Protein AF-A0A433AUB1-F1 (afdb_monomer_lite)

pLDDT: mean 71.77, std 22.58, range [28.75, 96.06]

Secondary structure (DSSP, 8-state):
---------EEEE-----TT-TTS-PPPPEEEEEETTEEEEEE---TT-TT-EEEEEE-SSSTTBEEEEEE-SSS-----TTTS-EEEEEEPPPP--TTS--EEEEEEE--STTSTT-EEEEEEEEE-HHHHHHHTS--EEEEEEHHHHHT-S-SSHHHHHHHHHHHTSTT-HHHHHHHHHTTTTS----TT--------B---

Structure (mmCIF, N/CA/C/O backbone):
data_AF-A0A433AUB1-F1
#
_entry.id   AF-A0A433AUB1-F1
#
loop_
_atom_site.group_PDB
_atom_site.id
_atom_site.type_symbol
_atom_site.label_atom_id
_atom_site.label_alt_id
_atom_site.label_comp_id
_atom_site.label_asym_id
_atom_site.label_entity_id
_atom_site.label_seq_id
_atom_site.pdbx_PDB_ins_code
_atom_site.Cartn_x
_atom_site.Cartn_y
_atom_site.Cartn_z
_atom_site.occupancy
_atom_site.B_iso_or_equiv
_atom_site.auth_seq_id
_atom_site.auth_comp_id
_atom_site.auth_asym_id
_atom_site.auth_atom_id
_atom_site.pdbx_PDB_model_num
ATOM 1 N N . MET A 1 1 ? 9.860 -32.456 -21.101 1.00 31.94 1 MET A N 1
ATOM 2 C CA . MET A 1 1 ? 9.287 -31.096 -21.195 1.00 31.94 1 MET A CA 1
ATOM 3 C C . MET A 1 1 ? 8.695 -30.720 -19.838 1.00 31.94 1 MET A C 1
ATOM 5 O O . MET A 1 1 ? 7.497 -30.838 -19.658 1.00 31.94 1 MET A O 1
ATOM 9 N N . LEU A 1 2 ? 9.537 -30.373 -18.859 1.00 30.64 2 LEU A N 1
ATOM 10 C CA . LEU A 1 2 ? 9.142 -30.051 -17.470 1.00 30.64 2 LEU A CA 1
ATOM 11 C C . LEU A 1 2 ? 9.917 -28.810 -16.969 1.00 30.64 2 LEU A C 1
ATOM 13 O O . LEU A 1 2 ? 10.395 -28.779 -15.845 1.00 30.64 2 LEU A O 1
ATOM 17 N N . GLY A 1 3 ? 10.135 -27.824 -17.846 1.00 30.20 3 GLY A N 1
ATOM 18 C CA . GLY A 1 3 ? 11.123 -26.758 -17.632 1.00 30.20 3 GLY A CA 1
ATOM 19 C C . GLY A 1 3 ? 10.598 -25.322 -17.599 1.00 30.20 3 GLY A C 1
ATOM 20 O O . GLY A 1 3 ? 11.413 -24.425 -17.760 1.00 30.20 3 GLY A O 1
ATOM 21 N N . GLU A 1 4 ? 9.294 -25.069 -17.443 1.00 35.06 4 GLU A N 1
ATOM 22 C CA . GLU A 1 4 ? 8.748 -23.706 -17.640 1.00 35.06 4 GLU A CA 1
ATOM 23 C C . GLU A 1 4 ? 7.763 -23.212 -16.568 1.00 35.06 4 GLU A C 1
ATOM 25 O O . GLU A 1 4 ? 6.932 -22.357 -16.845 1.00 35.06 4 GLU A O 1
ATOM 30 N N . PHE A 1 5 ? 7.883 -23.669 -15.321 1.00 39.28 5 PHE A N 1
ATOM 31 C CA . PHE A 1 5 ? 7.165 -23.042 -14.202 1.00 39.28 5 PHE A CA 1
ATOM 32 C C . PHE A 1 5 ? 8.155 -22.696 -13.093 1.00 39.28 5 PHE A C 1
ATOM 34 O O . PHE A 1 5 ? 8.356 -23.443 -12.140 1.00 39.28 5 PHE A O 1
ATOM 41 N N . ALA A 1 6 ? 8.857 -21.575 -13.268 1.00 36.97 6 ALA A N 1
ATOM 42 C CA . ALA A 1 6 ? 9.553 -20.927 -12.166 1.00 36.97 6 ALA A CA 1
ATOM 43 C C . ALA A 1 6 ? 8.517 -20.107 -11.389 1.00 36.97 6 ALA A C 1
ATOM 45 O O . ALA A 1 6 ? 8.362 -18.909 -11.629 1.00 36.97 6 ALA A O 1
ATOM 46 N N . ASP A 1 7 ? 7.783 -20.764 -10.494 1.00 40.38 7 ASP A N 1
ATOM 47 C CA . ASP A 1 7 ? 6.844 -20.084 -9.608 1.00 40.38 7 ASP A CA 1
ATOM 48 C C . ASP A 1 7 ? 7.633 -19.266 -8.582 1.00 40.38 7 ASP A C 1
ATOM 50 O O . ASP A 1 7 ? 8.359 -19.798 -7.739 1.00 40.38 7 ASP A O 1
ATOM 54 N N . VAL A 1 8 ? 7.512 -17.940 -8.661 1.00 39.12 8 VAL A N 1
ATOM 55 C CA . VAL A 1 8 ? 8.009 -17.048 -7.611 1.00 39.12 8 VAL A CA 1
ATOM 56 C C . VAL A 1 8 ? 6.989 -17.074 -6.480 1.00 39.12 8 VAL A C 1
ATOM 58 O O . VAL A 1 8 ? 5.973 -16.385 -6.530 1.00 39.12 8 VAL A O 1
ATOM 61 N N . ILE A 1 9 ? 7.261 -17.859 -5.440 1.00 39.03 9 ILE A N 1
ATOM 62 C CA . ILE A 1 9 ? 6.491 -17.789 -4.195 1.00 39.03 9 ILE A CA 1
ATOM 63 C C . ILE A 1 9 ? 7.024 -16.598 -3.394 1.00 39.03 9 ILE A C 1
ATOM 65 O O . ILE A 1 9 ? 8.121 -16.659 -2.839 1.00 39.03 9 ILE A O 1
ATOM 69 N N . GLN A 1 10 ? 6.254 -15.509 -3.348 1.00 42.91 10 GLN A N 1
ATOM 70 C CA . GLN A 1 10 ? 6.533 -14.342 -2.510 1.00 42.91 10 GLN A CA 1
ATOM 71 C C . GLN A 1 10 ? 5.640 -14.400 -1.265 1.00 42.91 10 GLN A C 1
ATOM 73 O O . GLN A 1 10 ? 4.447 -14.115 -1.323 1.00 42.91 10 GLN A O 1
ATOM 78 N N . GLY A 1 11 ? 6.220 -14.783 -0.127 1.00 39.69 11 GLY A N 1
ATOM 79 C CA . GLY A 1 11 ? 5.559 -14.726 1.177 1.00 39.69 11 GLY A CA 1
ATOM 80 C C . GLY A 1 11 ? 6.029 -13.506 1.963 1.00 39.69 11 GLY A C 1
ATOM 81 O O . GLY A 1 11 ? 7.235 -13.303 2.102 1.00 39.69 11 GLY A O 1
ATOM 82 N N . HIS A 1 12 ? 5.093 -12.707 2.483 1.00 48.91 12 HIS A N 1
ATOM 83 C CA . HIS A 1 12 ? 5.393 -11.630 3.423 1.00 48.91 12 HIS A CA 1
ATOM 84 C C . HIS A 1 12 ? 4.704 -11.901 4.763 1.00 48.91 12 HIS A C 1
ATOM 86 O O . HIS A 1 12 ? 3.478 -11.899 4.849 1.00 48.91 12 HIS A O 1
ATOM 92 N N . PHE A 1 13 ? 5.503 -12.126 5.804 1.00 43.34 13 PHE A N 1
ATOM 93 C CA . PHE A 1 13 ? 5.034 -12.256 7.179 1.00 43.34 13 PHE A CA 1
ATOM 94 C C . PHE A 1 13 ? 5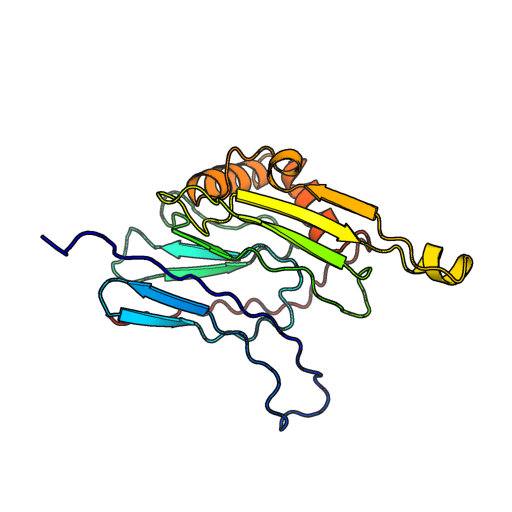.473 -11.023 7.964 1.00 43.34 13 PHE A C 1
ATOM 96 O O . PHE A 1 13 ? 6.676 -10.791 8.080 1.00 43.34 13 PHE A O 1
ATOM 103 N N . THR A 1 14 ? 4.510 -10.251 8.476 1.00 43.78 14 THR A N 1
ATOM 104 C CA . THR A 1 14 ? 4.764 -9.102 9.355 1.00 43.78 14 THR A CA 1
ATOM 105 C C . THR A 1 14 ? 4.384 -9.413 10.803 1.00 43.78 14 THR A C 1
ATOM 107 O O . THR A 1 14 ? 3.397 -10.105 11.067 1.00 43.78 14 THR A O 1
ATOM 110 N N . GLY A 1 15 ? 5.156 -8.899 11.760 1.00 41.53 15 GLY A N 1
ATOM 111 C CA . GLY A 1 15 ? 4.894 -9.028 13.189 1.00 41.53 15 GLY A CA 1
ATOM 112 C C . GLY A 1 15 ? 5.491 -7.890 14.020 1.00 41.53 15 GLY A C 1
ATOM 113 O O . GLY A 1 15 ? 6.508 -7.290 13.684 1.00 41.53 15 GLY A O 1
ATOM 114 N N . HIS A 1 16 ? 4.862 -7.594 15.158 1.00 44.97 16 HIS A N 1
ATOM 115 C CA . HIS A 1 16 ? 5.384 -6.610 16.106 1.00 44.97 16 HIS A CA 1
ATOM 116 C C . HIS A 1 16 ? 6.293 -7.251 17.149 1.00 44.97 16 HIS A C 1
ATOM 118 O O . HIS A 1 16 ? 5.986 -8.306 17.705 1.00 44.97 16 HIS A O 1
ATOM 124 N N . THR A 1 17 ? 7.368 -6.544 17.504 1.00 44.94 17 THR A N 1
ATOM 125 C CA . THR A 1 17 ? 8.148 -6.842 18.708 1.00 44.94 17 THR A CA 1
ATOM 126 C C . THR A 1 17 ? 7.881 -5.770 19.756 1.00 44.94 17 THR A C 1
ATOM 128 O O . THR A 1 17 ? 7.883 -4.573 19.469 1.00 44.94 17 THR A O 1
ATOM 131 N N . ASN A 1 18 ? 7.595 -6.190 20.988 1.00 45.41 18 ASN A N 1
ATOM 132 C CA . ASN A 1 18 ? 7.365 -5.259 22.082 1.00 45.41 18 ASN A CA 1
ATOM 133 C C . ASN A 1 18 ? 8.739 -4.816 22.609 1.00 45.41 18 ASN A C 1
ATOM 135 O O . ASN A 1 18 ? 9.449 -5.607 23.231 1.00 45.41 18 ASN A O 1
ATOM 139 N N . GLY A 1 19 ? 9.133 -3.566 22.349 1.00 43.12 19 GLY A N 1
ATOM 140 C CA . GLY A 1 19 ? 10.488 -3.034 22.583 1.00 43.12 19 GLY A CA 1
ATOM 141 C C . GLY A 1 19 ? 10.971 -2.974 24.040 1.00 43.12 19 GLY A C 1
ATOM 142 O O . GLY A 1 19 ? 11.960 -2.306 24.321 1.00 43.12 19 GLY A O 1
ATOM 143 N N . LYS A 1 20 ? 10.294 -3.639 24.985 1.00 45.31 20 LYS A N 1
ATOM 144 C CA . LYS A 1 20 ? 10.671 -3.651 26.406 1.00 45.31 20 LYS A CA 1
ATOM 145 C C . LYS A 1 20 ? 11.593 -4.803 26.812 1.00 45.31 20 LYS A C 1
ATOM 147 O O . LYS A 1 20 ? 12.154 -4.724 27.894 1.00 45.31 20 LYS A O 1
ATOM 152 N N . ASN A 1 21 ? 11.797 -5.820 25.969 1.00 40.53 21 ASN A N 1
ATOM 153 C CA . ASN A 1 21 ? 12.699 -6.940 26.262 1.00 40.53 21 ASN A CA 1
ATOM 154 C C . ASN A 1 21 ? 13.528 -7.311 25.024 1.00 40.53 21 ASN A C 1
ATOM 156 O O . ASN A 1 21 ? 13.080 -8.079 24.177 1.00 40.53 21 ASN A O 1
ATOM 160 N N . SER A 1 22 ? 14.767 -6.824 24.949 1.00 43.56 22 SER A N 1
ATOM 161 C CA . SER A 1 22 ? 15.721 -7.106 23.861 1.00 43.56 22 SER A CA 1
ATOM 162 C C . SER A 1 22 ? 16.144 -8.579 23.729 1.00 43.56 22 SER A C 1
ATOM 164 O O . SER A 1 22 ? 16.915 -8.903 22.832 1.00 43.56 22 SER A O 1
ATOM 166 N N . ASN A 1 23 ? 15.662 -9.463 24.611 1.00 43.25 23 ASN A N 1
ATOM 167 C CA . ASN A 1 23 ? 16.046 -10.877 24.678 1.00 43.25 23 ASN A CA 1
ATOM 168 C C . ASN A 1 23 ? 14.889 -11.850 24.388 1.00 43.25 23 ASN A C 1
ATOM 170 O O . ASN A 1 23 ? 15.062 -13.056 24.546 1.00 43.25 23 ASN A O 1
ATOM 174 N N . GLN A 1 24 ? 13.711 -11.367 23.979 1.00 40.03 24 GLN A N 1
ATOM 175 C CA . GLN A 1 24 ? 12.660 -12.255 23.477 1.00 40.03 24 GLN A CA 1
ATOM 176 C C . GLN A 1 24 ? 12.804 -12.418 21.957 1.00 40.03 24 GLN A C 1
ATOM 178 O O . GLN A 1 24 ? 12.950 -11.407 21.266 1.00 40.03 24 GLN A O 1
ATOM 183 N N . PRO A 1 25 ? 12.748 -13.649 21.410 1.00 38.34 25 PRO A N 1
ATOM 184 C CA . PRO A 1 25 ? 12.621 -13.854 19.975 1.00 38.34 25 PRO A CA 1
ATOM 185 C C . PRO A 1 25 ? 11.228 -13.374 19.552 1.00 38.34 25 PRO A C 1
ATOM 187 O O . PRO A 1 25 ? 10.268 -14.137 19.514 1.00 38.34 25 PRO A O 1
ATOM 190 N N . GLY A 1 26 ? 11.094 -12.071 19.316 1.00 40.81 26 GLY A N 1
ATOM 191 C CA . GLY A 1 26 ? 9.925 -11.515 18.651 1.00 40.81 26 GLY A CA 1
ATOM 192 C C . GLY A 1 26 ? 9.877 -12.007 17.206 1.00 40.81 26 GLY A C 1
ATOM 193 O O . GLY A 1 26 ? 10.922 -12.320 16.630 1.00 40.81 26 GLY A O 1
ATOM 194 N N . PHE A 1 27 ? 8.678 -12.099 16.626 1.00 40.09 27 PHE A N 1
ATOM 195 C CA . PHE A 1 27 ? 8.534 -12.415 15.205 1.00 40.09 27 PHE A CA 1
ATOM 196 C C . PHE A 1 27 ? 9.349 -11.402 14.389 1.00 40.09 27 PHE A C 1
ATOM 198 O O . PHE A 1 27 ? 9.210 -10.193 14.567 1.00 40.09 27 PHE A O 1
ATOM 205 N N . ARG A 1 28 ? 10.285 -11.921 13.588 1.00 45.28 28 ARG A N 1
ATOM 206 C CA . ARG A 1 28 ? 11.164 -11.146 12.710 1.00 45.28 28 ARG A CA 1
ATOM 207 C C . ARG A 1 28 ? 10.627 -11.313 11.300 1.00 45.28 28 ARG A C 1
ATOM 209 O O . ARG A 1 28 ? 10.438 -12.448 10.864 1.00 45.28 28 ARG A O 1
ATOM 216 N N . ASP A 1 29 ? 10.403 -10.200 10.624 1.00 48.56 29 ASP A N 1
ATOM 217 C CA . ASP A 1 29 ? 9.809 -10.218 9.295 1.00 48.56 29 ASP A CA 1
ATOM 218 C C . ASP A 1 29 ? 10.812 -10.775 8.286 1.00 48.56 29 ASP A C 1
ATOM 220 O O . ASP A 1 29 ? 11.989 -10.397 8.263 1.00 48.56 29 ASP A O 1
ATOM 224 N N . PHE A 1 30 ? 10.342 -11.722 7.484 1.00 41.81 30 PHE A N 1
ATOM 225 C CA . PHE A 1 30 ? 11.157 -12.487 6.555 1.00 41.81 30 PHE A CA 1
ATOM 226 C C . PHE A 1 30 ? 10.519 -12.410 5.179 1.00 41.81 30 PHE A C 1
ATOM 228 O O . PHE A 1 30 ? 9.362 -12.797 5.002 1.00 41.81 30 PHE A O 1
ATOM 235 N N . LEU A 1 31 ? 11.281 -11.913 4.207 1.00 46.31 31 LEU A N 1
ATOM 236 C CA . LEU A 1 31 ? 10.927 -12.044 2.800 1.00 46.31 31 LEU A CA 1
ATOM 237 C C . LEU A 1 31 ? 11.820 -13.127 2.215 1.00 46.31 31 LEU A C 1
ATOM 239 O O . LEU A 1 31 ? 13.048 -13.012 2.246 1.00 46.31 31 LEU A O 1
ATOM 243 N N . ALA A 1 32 ? 11.185 -14.159 1.679 1.00 42.94 32 ALA A N 1
ATOM 244 C CA . ALA A 1 32 ? 11.828 -15.165 0.859 1.00 42.94 32 ALA A CA 1
ATOM 245 C C . ALA A 1 32 ? 11.331 -14.992 -0.572 1.00 42.94 32 ALA A C 1
ATOM 247 O O . ALA A 1 32 ? 10.125 -14.986 -0.815 1.00 42.94 32 ALA A O 1
ATOM 248 N N . SER A 1 33 ? 12.261 -14.848 -1.509 1.00 41.38 33 SER A N 1
ATOM 249 C CA . SER A 1 33 ? 11.979 -14.972 -2.935 1.00 41.38 33 SER A CA 1
ATOM 250 C C . SER A 1 33 ? 12.840 -16.095 -3.480 1.00 41.38 33 SER A C 1
ATOM 252 O O . SER A 1 33 ? 14.064 -16.021 -3.390 1.00 41.38 33 SER A O 1
ATOM 254 N N . ALA A 1 34 ? 12.212 -17.112 -4.061 1.00 35.69 34 ALA A N 1
ATOM 255 C CA . ALA A 1 34 ? 12.908 -18.174 -4.772 1.00 35.69 34 ALA A CA 1
ATOM 256 C C . ALA A 1 34 ? 12.814 -17.932 -6.283 1.00 35.69 34 ALA A C 1
ATOM 258 O O . ALA A 1 34 ? 11.725 -17.705 -6.810 1.00 35.69 34 ALA A O 1
ATOM 259 N N . LYS A 1 35 ? 13.949 -17.958 -6.987 1.00 39.38 35 LYS A N 1
ATOM 260 C CA . LYS A 1 35 ? 13.983 -18.005 -8.455 1.00 39.38 35 LYS A CA 1
ATOM 261 C C . LYS A 1 35 ? 15.154 -18.869 -8.903 1.00 39.38 35 LYS A C 1
ATOM 263 O O . LYS A 1 35 ? 16.279 -18.591 -8.507 1.00 39.38 35 LYS A O 1
ATOM 268 N N . ASN A 1 36 ? 14.898 -19.865 -9.754 1.00 39.69 36 ASN A N 1
ATOM 269 C CA . ASN A 1 36 ? 15.921 -20.765 -10.305 1.00 39.69 36 ASN A CA 1
ATOM 270 C C . ASN A 1 36 ? 16.836 -21.360 -9.214 1.00 39.69 36 ASN A C 1
ATOM 272 O O . ASN A 1 36 ? 18.047 -21.177 -9.265 1.00 39.69 36 ASN A O 1
ATOM 276 N N . ASP A 1 37 ? 16.240 -21.990 -8.198 1.00 34.97 37 ASP A N 1
ATOM 277 C CA . ASP A 1 37 ? 16.917 -22.595 -7.035 1.00 34.97 37 ASP A CA 1
ATOM 278 C C . ASP A 1 37 ? 17.668 -21.630 -6.092 1.00 34.97 37 ASP A C 1
ATOM 280 O O . ASP A 1 37 ? 18.187 -22.058 -5.060 1.00 34.97 37 ASP A O 1
ATOM 284 N N . ASN A 1 38 ? 17.647 -20.319 -6.355 1.00 36.22 38 ASN A N 1
ATOM 285 C CA . ASN A 1 38 ? 18.237 -19.315 -5.472 1.00 36.22 38 ASN A CA 1
ATOM 286 C C . ASN A 1 38 ? 17.198 -18.750 -4.500 1.00 36.22 38 ASN A C 1
ATOM 288 O O . ASN A 1 38 ? 16.222 -18.117 -4.910 1.00 36.22 38 ASN A O 1
ATOM 292 N N . LEU A 1 39 ? 17.428 -18.967 -3.202 1.00 39.47 39 LEU A N 1
ATOM 293 C CA . LEU A 1 39 ? 16.627 -18.431 -2.104 1.00 39.47 39 LEU A CA 1
ATOM 294 C C . LEU A 1 39 ? 17.208 -17.089 -1.642 1.00 39.47 39 LEU A C 1
ATOM 296 O O . LEU A 1 39 ? 18.217 -17.033 -0.939 1.00 39.47 39 LEU A O 1
ATOM 300 N N . HIS A 1 40 ? 16.546 -15.997 -2.005 1.00 50.34 40 HIS A N 1
ATOM 301 C CA . HIS A 1 40 ? 16.898 -14.664 -1.536 1.00 50.34 40 HIS A CA 1
ATOM 302 C C . HIS A 1 40 ? 16.160 -14.363 -0.235 1.00 50.34 40 HIS A C 1
ATOM 304 O O . HIS A 1 40 ? 14.935 -14.236 -0.228 1.00 50.34 40 HIS A O 1
ATOM 310 N N . LEU A 1 41 ? 16.922 -14.263 0.856 1.00 41.97 41 LEU A N 1
ATOM 311 C CA . LEU A 1 41 ? 16.416 -13.942 2.186 1.00 41.97 41 LEU A CA 1
ATOM 312 C C . LEU A 1 41 ? 16.699 -12.485 2.514 1.00 41.97 41 LEU A C 1
ATOM 314 O O . LEU A 1 41 ? 17.857 -12.083 2.643 1.00 41.97 41 LEU A O 1
ATOM 318 N N . PHE A 1 42 ? 15.641 -11.698 2.676 1.00 50.97 42 PHE A N 1
ATOM 319 C CA . PHE A 1 42 ? 15.761 -10.330 3.157 1.00 50.97 42 PHE A CA 1
ATOM 320 C C . PHE A 1 42 ? 15.464 -10.307 4.650 1.00 50.97 42 PHE A C 1
ATOM 322 O O . PHE A 1 42 ? 14.376 -10.677 5.092 1.00 50.97 42 PHE A O 1
ATOM 329 N N . HIS A 1 43 ? 16.455 -9.863 5.419 1.00 40.94 43 HIS A N 1
ATOM 330 C CA . HIS A 1 43 ? 16.342 -9.677 6.858 1.00 40.94 43 HIS A CA 1
ATOM 331 C C . HIS A 1 43 ? 16.163 -8.189 7.153 1.00 40.94 43 HIS A C 1
ATOM 333 O O . HIS A 1 43 ? 17.094 -7.413 6.935 1.00 40.94 43 HIS A O 1
ATOM 339 N N . HIS A 1 44 ? 14.996 -7.772 7.650 1.00 44.44 44 HIS A N 1
ATOM 340 C CA . HIS A 1 44 ? 14.754 -6.364 7.968 1.00 44.44 44 HIS A CA 1
ATOM 341 C C . HIS A 1 44 ? 13.957 -6.195 9.267 1.00 44.44 44 HIS A C 1
ATOM 343 O O . HIS A 1 44 ? 13.045 -6.958 9.569 1.00 44.44 44 HIS A O 1
ATOM 349 N N . SER A 1 45 ? 14.306 -5.177 10.058 1.00 38.91 45 SER A N 1
ATOM 350 C CA . SER A 1 45 ? 13.500 -4.752 11.207 1.00 38.91 45 SER A CA 1
ATOM 351 C C . SER A 1 45 ? 12.385 -3.847 10.689 1.00 38.91 45 SER A C 1
ATOM 353 O O . SER A 1 45 ? 12.571 -2.635 10.610 1.00 38.91 45 SER A O 1
ATOM 355 N N . LEU A 1 46 ? 11.258 -4.423 10.263 1.00 48.31 46 LEU A N 1
ATOM 356 C CA . LEU A 1 46 ? 10.114 -3.672 9.723 1.00 48.31 46 LEU A CA 1
ATOM 357 C C . LEU A 1 46 ? 9.107 -3.256 10.803 1.00 48.31 46 LEU A C 1
ATOM 359 O O . LEU A 1 46 ? 8.028 -2.786 10.469 1.00 48.31 46 LEU A O 1
ATOM 363 N N . SER A 1 47 ? 9.467 -3.334 12.090 1.00 43.75 47 SER A N 1
ATOM 364 C CA . SER A 1 47 ? 8.594 -2.998 13.230 1.00 43.75 47 SER A CA 1
ATOM 365 C C . SER A 1 47 ? 8.090 -1.542 13.272 1.00 43.75 47 SER A C 1
ATOM 367 O O . SER A 1 47 ? 7.493 -1.143 14.267 1.00 43.75 47 SER A O 1
ATOM 369 N N . LEU A 1 48 ? 8.415 -0.737 12.257 1.00 48.09 48 LEU A N 1
ATOM 370 C CA . LEU A 1 48 ? 8.014 0.656 12.068 1.00 48.09 48 LEU A CA 1
ATOM 371 C C . LEU A 1 48 ? 7.367 0.902 10.687 1.00 48.09 48 LEU A C 1
ATOM 373 O O . LEU A 1 48 ? 7.037 2.044 10.387 1.00 48.09 48 LEU A O 1
ATOM 377 N N . LEU A 1 49 ? 7.227 -0.118 9.827 1.00 54.16 4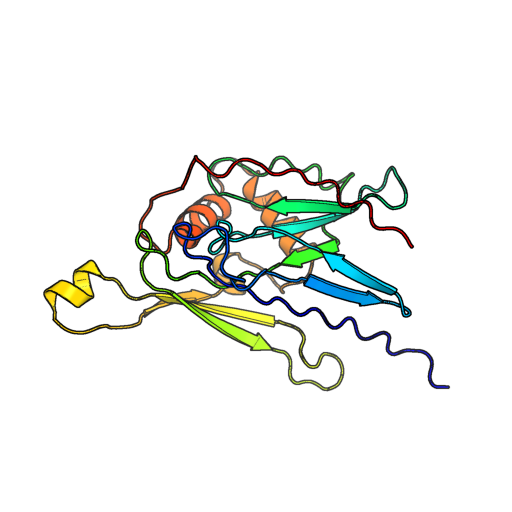9 LEU A N 1
ATOM 378 C CA . LEU A 1 49 ? 6.710 0.010 8.452 1.00 54.16 49 LEU A CA 1
ATOM 379 C C . LEU A 1 49 ? 5.209 -0.256 8.358 1.00 54.16 49 LEU A C 1
ATOM 381 O O . LEU A 1 49 ? 4.717 -0.899 7.427 1.00 54.16 49 LEU A O 1
ATOM 385 N N . ASP A 1 50 ? 4.498 0.236 9.354 1.00 67.88 50 ASP A N 1
ATOM 386 C CA . ASP A 1 50 ? 3.087 -0.024 9.541 1.00 67.88 50 ASP A CA 1
ATOM 387 C C . ASP A 1 50 ? 2.298 0.632 8.405 1.00 67.88 50 ASP A C 1
ATOM 389 O O . ASP A 1 50 ? 2.291 1.851 8.260 1.00 67.88 50 ASP A O 1
ATOM 393 N N . ASP A 1 51 ? 1.697 -0.205 7.557 1.00 74.75 51 ASP A N 1
ATOM 394 C CA . ASP A 1 51 ? 0.967 0.176 6.339 1.00 74.75 51 ASP A CA 1
ATOM 395 C C . ASP A 1 51 ? 1.772 0.947 5.264 1.00 74.75 51 ASP A C 1
ATOM 397 O O . ASP A 1 51 ? 1.213 1.527 4.332 1.00 74.75 51 ASP A O 1
ATOM 401 N N . MET A 1 52 ? 3.105 0.966 5.361 1.00 83.12 52 MET A N 1
ATOM 402 C CA . MET A 1 52 ? 3.942 1.665 4.383 1.00 83.12 52 MET A CA 1
ATOM 403 C C . MET A 1 52 ? 4.083 0.866 3.087 1.00 83.12 52 MET A C 1
ATOM 405 O O . MET A 1 52 ? 4.231 -0.357 3.093 1.00 83.12 52 MET A O 1
ATOM 409 N N . LEU A 1 53 ? 4.117 1.585 1.966 1.00 85.81 53 LEU A N 1
ATOM 410 C CA . LEU A 1 53 ? 4.419 1.017 0.662 1.00 85.81 53 LEU A CA 1
ATOM 411 C C . LEU A 1 53 ? 5.935 0.905 0.483 1.00 85.81 53 LEU A C 1
ATOM 413 O O . LEU A 1 53 ? 6.653 1.911 0.516 1.00 85.81 53 LEU A O 1
ATOM 417 N N . SER A 1 54 ? 6.409 -0.319 0.265 1.00 85.69 54 SER A N 1
ATOM 418 C CA . SER A 1 54 ? 7.821 -0.603 0.022 1.00 85.69 54 SER A CA 1
ATOM 419 C C . SER A 1 54 ? 8.038 -1.245 -1.343 1.00 85.69 54 SER A C 1
ATOM 421 O O . SER A 1 54 ? 7.233 -2.040 -1.824 1.00 85.69 54 SER A O 1
ATOM 423 N N . PHE A 1 55 ? 9.168 -0.927 -1.960 1.00 84.75 55 PHE A N 1
ATOM 424 C CA . PHE A 1 55 ? 9.560 -1.391 -3.281 1.00 84.75 55 PHE A CA 1
ATOM 425 C C . PHE A 1 55 ? 10.956 -1.976 -3.231 1.00 84.75 55 PHE A C 1
ATOM 427 O O . PHE A 1 55 ? 11.850 -1.399 -2.613 1.00 84.75 55 PHE A O 1
ATOM 434 N N . ILE A 1 56 ? 11.174 -3.053 -3.972 1.00 84.44 56 ILE A N 1
ATOM 435 C CA . ILE A 1 56 ? 12.522 -3.405 -4.395 1.00 84.44 56 ILE A CA 1
ATOM 436 C C . ILE A 1 56 ? 12.736 -2.759 -5.758 1.00 84.44 56 ILE A C 1
ATOM 438 O O . ILE A 1 56 ? 11.978 -3.006 -6.701 1.00 84.44 56 ILE A O 1
ATOM 442 N N . VAL A 1 57 ? 13.776 -1.940 -5.860 1.00 84.25 57 VAL A N 1
ATOM 443 C CA . VAL A 1 57 ? 14.244 -1.360 -7.119 1.00 84.25 57 VAL A CA 1
ATOM 444 C C . VAL A 1 57 ? 15.553 -2.012 -7.537 1.00 84.25 57 VAL A C 1
ATOM 446 O O . VAL A 1 57 ? 16.341 -2.443 -6.692 1.00 84.25 57 VAL A O 1
ATOM 449 N N . ARG A 1 58 ? 15.794 -2.092 -8.844 1.00 83.38 58 ARG A N 1
ATOM 450 C CA . ARG A 1 58 ? 17.047 -2.610 -9.404 1.00 83.38 58 ARG A CA 1
ATOM 451 C C . ARG A 1 58 ? 17.804 -1.486 -10.087 1.00 83.38 58 ARG A C 1
ATOM 453 O O . ARG A 1 58 ? 17.269 -0.896 -11.014 1.00 83.38 58 ARG A O 1
ATOM 460 N N . ASN A 1 59 ? 19.057 -1.265 -9.714 1.00 83.06 59 ASN A N 1
ATOM 461 C CA . ASN A 1 59 ? 19.913 -0.331 -10.434 1.00 83.06 59 ASN A CA 1
ATOM 462 C C . ASN A 1 59 ? 20.278 -0.914 -11.817 1.00 83.06 59 ASN A C 1
ATOM 464 O O . ASN A 1 59 ? 20.835 -2.009 -11.914 1.00 83.06 59 ASN A O 1
ATOM 468 N N . GLN A 1 60 ? 19.947 -0.202 -12.896 1.00 76.62 60 GLN A N 1
ATOM 469 C CA . GLN A 1 60 ? 20.248 -0.636 -14.266 1.00 76.62 60 GLN A CA 1
ATOM 470 C C . GLN A 1 60 ? 21.699 -0.381 -14.692 1.00 76.62 60 GLN A C 1
ATOM 472 O O . GLN A 1 60 ? 22.182 -1.042 -15.609 1.00 76.62 60 GLN A O 1
ATOM 477 N N . THR A 1 61 ? 22.410 0.541 -14.040 1.00 73.31 61 THR A N 1
ATOM 478 C CA . THR A 1 61 ? 23.800 0.893 -14.376 1.00 73.31 61 THR A CA 1
ATOM 479 C C . THR A 1 61 ? 24.825 -0.016 -13.699 1.00 73.31 61 THR A C 1
ATOM 481 O O . THR A 1 61 ? 26.010 0.040 -14.021 1.00 73.31 61 THR A O 1
ATOM 484 N N . SER A 1 62 ? 24.385 -0.890 -12.787 1.00 66.25 62 SER A N 1
ATOM 485 C CA . SER A 1 62 ? 25.243 -1.819 -12.056 1.00 66.25 62 SER A CA 1
ATOM 486 C C . SER A 1 62 ? 24.556 -3.173 -11.858 1.00 66.25 62 SER A C 1
ATOM 488 O O . SER A 1 62 ? 23.505 -3.282 -11.228 1.00 66.25 62 SER A O 1
ATOM 490 N N . THR A 1 63 ? 25.149 -4.238 -12.399 1.00 56.59 63 THR A N 1
ATOM 491 C CA . THR A 1 63 ? 24.642 -5.609 -12.248 1.00 56.59 63 THR A CA 1
ATOM 492 C C . THR A 1 63 ? 24.671 -6.056 -10.785 1.00 56.59 63 THR A C 1
ATOM 494 O O . THR A 1 63 ? 25.718 -5.988 -10.150 1.00 56.59 63 THR A O 1
ATOM 497 N N . GLY A 1 64 ? 23.544 -6.565 -10.274 1.00 60.28 64 GLY A N 1
ATOM 498 C CA . GLY A 1 64 ? 23.447 -7.171 -8.936 1.00 60.28 64 GLY A CA 1
ATOM 499 C C . GLY A 1 64 ? 23.028 -6.228 -7.802 1.00 60.28 64 GLY A C 1
ATOM 500 O O . GLY A 1 64 ? 22.829 -6.690 -6.684 1.00 60.28 64 GLY A O 1
ATOM 501 N N . ASN A 1 65 ? 22.828 -4.936 -8.074 1.00 76.06 65 ASN A N 1
ATOM 502 C CA . ASN A 1 65 ? 22.460 -3.969 -7.041 1.00 76.06 65 ASN A CA 1
ATOM 503 C C . ASN A 1 65 ? 20.941 -3.763 -6.968 1.00 76.06 65 ASN A C 1
ATOM 505 O O . ASN A 1 65 ? 20.340 -3.100 -7.817 1.00 76.06 65 ASN A O 1
ATOM 509 N N . TYR A 1 66 ? 20.329 -4.329 -5.928 1.00 79.31 66 TYR A N 1
ATOM 510 C CA . TYR A 1 66 ? 18.938 -4.088 -5.546 1.00 79.31 66 TYR A CA 1
ATOM 511 C C . TYR A 1 66 ? 18.884 -3.168 -4.324 1.00 79.31 66 TYR A C 1
ATOM 513 O O . TYR A 1 66 ? 19.797 -3.146 -3.499 1.00 79.31 66 TYR A O 1
ATOM 521 N N . SER A 1 67 ? 17.819 -2.386 -4.194 1.00 78.94 67 SER A N 1
ATOM 522 C CA . SER A 1 67 ? 17.594 -1.525 -3.031 1.00 78.94 67 SER A CA 1
ATOM 523 C C . SER A 1 67 ? 16.146 -1.610 -2.582 1.00 78.94 67 SER A C 1
ATOM 525 O O . SER A 1 67 ? 15.241 -1.643 -3.413 1.00 78.94 67 SER A O 1
ATOM 527 N N . LEU A 1 68 ? 15.937 -1.645 -1.267 1.00 79.19 68 LEU A N 1
ATOM 528 C CA . LEU A 1 68 ? 14.618 -1.519 -0.661 1.00 79.19 68 LEU A CA 1
ATOM 529 C C . LEU A 1 68 ? 14.335 -0.034 -0.424 1.00 79.19 68 LEU A C 1
ATOM 531 O O . LEU A 1 68 ? 15.099 0.641 0.265 1.00 79.19 68 LEU A O 1
ATOM 535 N N . ILE A 1 69 ? 13.242 0.467 -0.987 1.00 80.69 69 ILE A N 1
ATOM 536 C CA . ILE A 1 69 ? 12.768 1.833 -0.771 1.00 80.69 69 ILE A CA 1
ATOM 537 C C . ILE A 1 69 ? 11.399 1.765 -0.116 1.00 80.69 69 ILE A C 1
ATOM 539 O O . ILE A 1 69 ? 10.508 1.097 -0.623 1.00 80.69 69 ILE A O 1
ATOM 543 N N . THR A 1 70 ? 11.223 2.489 0.982 1.00 83.12 70 THR A N 1
ATOM 544 C CA . THR A 1 70 ? 9.961 2.564 1.721 1.00 83.12 70 THR A CA 1
ATOM 545 C C . THR A 1 70 ? 9.467 3.998 1.733 1.00 83.12 70 THR A C 1
ATOM 547 O O . THR A 1 70 ? 10.225 4.913 2.057 1.00 83.12 70 THR A O 1
ATOM 550 N N . LEU A 1 71 ? 8.190 4.193 1.417 1.00 86.56 71 LEU A N 1
ATOM 551 C CA . LEU A 1 71 ? 7.549 5.498 1.480 1.00 86.56 71 LEU A CA 1
ATOM 552 C C . LEU A 1 71 ? 6.961 5.721 2.874 1.00 86.56 71 LEU A C 1
ATOM 554 O O . LEU A 1 71 ? 6.002 5.069 3.265 1.00 86.56 71 LEU A O 1
ATOM 558 N N . THR A 1 72 ? 7.499 6.673 3.623 1.00 82.25 72 THR A N 1
ATOM 559 C CA . THR A 1 72 ? 7.058 6.968 4.999 1.00 82.25 72 THR A CA 1
ATOM 560 C C . THR A 1 72 ? 5.899 7.961 5.068 1.00 82.25 72 THR A C 1
ATOM 562 O O . THR A 1 72 ? 5.335 8.175 6.134 1.00 82.25 72 THR A O 1
ATOM 565 N N . GLY A 1 73 ? 5.573 8.618 3.950 1.00 84.62 73 GLY A N 1
ATOM 566 C CA . GLY A 1 73 ? 4.582 9.695 3.884 1.00 84.62 73 GLY A CA 1
ATOM 567 C C . GLY A 1 73 ? 5.065 11.056 4.398 1.00 84.62 73 GLY A C 1
ATOM 568 O O . GLY A 1 73 ? 4.390 12.052 4.158 1.00 84.62 73 GLY A O 1
ATOM 569 N N . SER A 1 74 ? 6.237 11.129 5.041 1.00 84.44 74 SER A N 1
ATOM 570 C CA . SER A 1 74 ? 6.818 12.386 5.544 1.00 84.44 74 SER A CA 1
ATOM 571 C C . SER A 1 74 ? 7.388 13.277 4.434 1.00 84.44 74 SER A C 1
ATOM 573 O O . SER A 1 74 ? 7.395 14.500 4.554 1.00 84.44 74 SER A O 1
ATOM 575 N N . SER A 1 75 ? 7.830 12.684 3.325 1.00 87.31 75 SER A N 1
ATOM 576 C CA . SER A 1 75 ? 8.296 13.402 2.140 1.00 87.31 75 SER A CA 1
ATOM 577 C C . SER A 1 75 ? 7.956 12.645 0.860 1.00 87.31 75 SER A C 1
ATOM 579 O O . SER A 1 75 ? 7.706 11.438 0.877 1.00 87.31 75 SER A O 1
ATOM 581 N N . LEU A 1 76 ? 7.940 13.373 -0.260 1.00 88.62 76 LEU A N 1
ATOM 582 C CA . LEU A 1 76 ? 7.774 12.775 -1.582 1.00 88.62 76 LEU A CA 1
ATOM 583 C C . LEU A 1 76 ? 8.878 11.737 -1.862 1.00 88.62 76 LEU A C 1
ATOM 585 O O . LEU A 1 76 ? 10.012 11.904 -1.407 1.00 88.62 76 LEU A O 1
ATOM 589 N N . PRO A 1 77 ? 8.581 10.683 -2.644 1.00 88.06 77 PRO A N 1
ATOM 590 C CA . PRO A 1 77 ? 9.579 9.688 -3.018 1.00 88.06 77 PRO A CA 1
ATOM 591 C C . PRO A 1 77 ? 10.747 10.319 -3.785 1.00 88.06 77 PRO A C 1
ATOM 593 O O . PRO A 1 77 ? 10.558 10.915 -4.840 1.00 88.06 77 PRO A O 1
ATOM 596 N N . HIS A 1 78 ? 11.976 10.119 -3.314 1.00 85.19 78 HIS A N 1
ATOM 597 C CA . HIS A 1 78 ? 13.189 10.479 -4.055 1.00 85.19 78 HIS A CA 1
ATOM 598 C C . HIS A 1 78 ? 13.729 9.248 -4.793 1.00 85.19 78 HIS A C 1
ATOM 600 O O . HIS A 1 78 ? 14.688 8.618 -4.352 1.00 85.19 78 HIS A O 1
ATOM 606 N N . ILE A 1 79 ? 13.070 8.869 -5.892 1.00 84.75 79 ILE A N 1
ATOM 607 C CA . ILE A 1 79 ? 13.422 7.688 -6.694 1.00 84.75 79 ILE A CA 1
ATOM 608 C C . ILE A 1 79 ? 13.565 8.101 -8.157 1.00 84.75 79 ILE A C 1
ATOM 610 O O . ILE A 1 79 ? 12.597 8.545 -8.774 1.00 84.75 79 ILE A O 1
ATOM 614 N N . ASP A 1 80 ? 14.751 7.906 -8.734 1.00 88.81 80 ASP A N 1
ATOM 615 C CA . ASP A 1 80 ? 14.915 7.962 -10.186 1.00 88.81 80 ASP A CA 1
ATOM 616 C C . ASP A 1 80 ? 14.515 6.613 -10.795 1.00 88.81 80 ASP A C 1
ATOM 618 O O . ASP A 1 80 ? 15.311 5.676 -10.873 1.00 88.81 80 ASP A O 1
ATOM 622 N N . LEU A 1 81 ? 13.255 6.524 -11.218 1.00 89.44 81 LEU A N 1
ATOM 623 C CA . LEU A 1 81 ? 12.668 5.318 -11.806 1.00 89.44 81 LEU A CA 1
ATOM 624 C C . LEU A 1 81 ? 13.246 4.970 -13.188 1.00 89.44 81 LEU A C 1
ATOM 626 O O . LEU A 1 81 ? 13.032 3.853 -13.655 1.00 89.44 81 LEU A O 1
ATOM 630 N N . SER A 1 82 ? 13.968 5.890 -13.842 1.00 88.44 82 SER A N 1
ATOM 631 C CA . SER A 1 82 ? 14.618 5.616 -15.131 1.00 88.44 82 SER A CA 1
ATOM 632 C C . SER A 1 82 ? 15.868 4.754 -14.962 1.00 88.44 82 SER A C 1
ATOM 634 O O . SER A 1 82 ? 16.110 3.848 -15.755 1.00 88.44 82 SER A O 1
ATOM 636 N N . THR A 1 83 ? 16.620 4.983 -13.884 1.00 88.44 83 THR A N 1
ATOM 637 C CA . THR A 1 83 ? 17.829 4.225 -13.541 1.00 88.44 83 THR A CA 1
ATOM 638 C C . THR A 1 83 ? 17.565 3.119 -12.517 1.00 88.44 83 THR A C 1
ATOM 640 O O . THR A 1 83 ? 18.336 2.159 -12.447 1.00 88.44 83 THR A O 1
ATOM 643 N N . ASN A 1 84 ? 16.466 3.213 -11.759 1.00 88.00 84 ASN A N 1
ATOM 644 C CA . ASN A 1 84 ? 16.072 2.276 -10.704 1.00 88.00 84 ASN A CA 1
ATOM 645 C C . ASN A 1 84 ? 14.601 1.830 -10.857 1.00 88.00 84 ASN A C 1
ATOM 647 O O . ASN A 1 84 ? 13.756 2.214 -10.042 1.00 88.00 84 ASN A O 1
ATOM 651 N N . PRO A 1 85 ? 14.252 1.031 -11.884 1.00 89.94 85 PRO A N 1
ATOM 652 C CA . PRO A 1 85 ? 12.912 0.470 -12.024 1.00 89.94 85 PRO A CA 1
ATOM 653 C C . PRO A 1 85 ? 12.500 -0.344 -10.795 1.00 89.94 85 PRO A C 1
ATOM 655 O O . PRO A 1 85 ? 13.295 -1.105 -10.230 1.00 89.94 85 PRO A O 1
ATOM 658 N N . ILE A 1 86 ? 11.219 -0.239 -10.444 1.00 88.44 86 ILE A N 1
ATOM 659 C CA . ILE A 1 86 ? 10.571 -1.119 -9.470 1.00 88.44 86 ILE A CA 1
ATOM 660 C C . ILE A 1 86 ? 10.489 -2.518 -10.081 1.00 88.44 86 ILE A C 1
ATOM 662 O O . ILE A 1 86 ? 10.020 -2.686 -11.206 1.00 88.44 86 ILE A O 1
ATOM 666 N N . VAL A 1 87 ? 10.942 -3.523 -9.335 1.00 85.69 87 VAL A N 1
ATOM 667 C CA . VAL A 1 87 ? 10.913 -4.931 -9.762 1.00 85.69 87 VAL A CA 1
ATOM 668 C C . VAL A 1 87 ? 9.962 -5.782 -8.930 1.00 85.69 87 VAL A C 1
ATOM 670 O O . VAL A 1 87 ? 9.425 -6.758 -9.438 1.00 85.69 87 VAL A O 1
ATOM 673 N N . THR A 1 88 ? 9.723 -5.411 -7.673 1.00 84.12 88 THR A N 1
ATOM 674 C CA . THR A 1 88 ? 8.659 -5.990 -6.849 1.00 84.12 88 THR A CA 1
ATOM 675 C C . THR A 1 88 ? 8.183 -4.975 -5.819 1.00 84.12 88 THR A C 1
ATOM 677 O O . THR A 1 88 ? 8.888 -4.012 -5.495 1.00 84.12 88 THR A O 1
ATOM 680 N N . VAL A 1 89 ? 6.970 -5.190 -5.326 1.00 84.19 89 VAL A N 1
ATOM 681 C CA . VAL A 1 89 ? 6.299 -4.344 -4.347 1.00 84.19 89 VAL A CA 1
ATOM 682 C C . VAL A 1 89 ? 5.914 -5.190 -3.147 1.00 84.19 89 VAL A C 1
ATOM 684 O O . VAL A 1 89 ? 5.486 -6.336 -3.284 1.00 84.19 89 VAL A O 1
ATOM 687 N N . LEU A 1 90 ? 6.088 -4.620 -1.962 1.00 80.44 90 LEU A N 1
ATOM 688 C CA . LEU A 1 90 ? 5.688 -5.216 -0.701 1.00 80.44 90 LEU A CA 1
ATOM 689 C C . LEU A 1 90 ? 4.425 -4.497 -0.231 1.00 80.44 90 LEU A C 1
ATOM 691 O O . LEU A 1 90 ? 4.462 -3.329 0.160 1.00 80.44 90 LEU A O 1
ATOM 695 N N . ASN A 1 91 ? 3.297 -5.199 -0.323 1.00 76.75 91 ASN A N 1
ATOM 696 C CA . ASN A 1 91 ? 2.002 -4.710 0.134 1.00 76.75 91 ASN A CA 1
ATOM 697 C C . ASN A 1 91 ? 1.797 -5.143 1.584 1.00 76.75 91 ASN A C 1
ATOM 699 O O . ASN A 1 91 ? 1.327 -6.246 1.855 1.00 76.75 91 ASN A O 1
ATOM 703 N N . ASN A 1 92 ? 2.206 -4.293 2.519 1.00 75.44 92 ASN A N 1
ATOM 704 C CA . ASN A 1 92 ? 2.180 -4.612 3.944 1.00 75.44 92 ASN A CA 1
ATOM 705 C C . ASN A 1 92 ? 0.789 -4.343 4.497 1.00 75.44 92 ASN A C 1
ATOM 707 O O . ASN A 1 92 ? 0.234 -3.277 4.244 1.00 75.44 92 ASN A O 1
ATOM 711 N N . ALA A 1 93 ? 0.223 -5.285 5.251 1.00 75.12 93 ALA A N 1
ATOM 712 C CA . ALA A 1 93 ? -1.025 -5.034 5.960 1.00 75.12 93 ALA A CA 1
ATOM 713 C C . ALA A 1 93 ? -0.807 -3.989 7.072 1.00 75.12 93 ALA A C 1
ATOM 715 O O . ALA A 1 93 ? 0.301 -3.892 7.610 1.00 75.12 93 ALA A O 1
ATOM 716 N N . PRO A 1 94 ? -1.849 -3.226 7.435 1.00 73.88 94 PRO A N 1
ATOM 717 C CA . PRO A 1 94 ? -1.753 -2.302 8.544 1.00 73.88 94 PRO A CA 1
ATOM 718 C C . PRO A 1 94 ? -1.542 -3.058 9.853 1.00 73.88 94 PRO A C 1
ATOM 720 O O . PRO A 1 94 ? -2.051 -4.157 10.079 1.00 73.88 94 PRO A O 1
ATOM 723 N N . SER A 1 95 ? -0.795 -2.407 10.722 1.00 67.69 95 SER A N 1
ATOM 724 C CA . SER A 1 95 ? -0.364 -2.914 12.010 1.00 67.69 95 SER A CA 1
ATOM 725 C C . SER A 1 95 ? -1.244 -2.396 13.142 1.00 67.69 95 SER A C 1
ATOM 727 O O . SER A 1 95 ? -1.804 -1.300 13.068 1.00 67.69 95 SER A O 1
ATOM 729 N N . VAL A 1 96 ? -1.341 -3.157 14.234 1.00 68.00 96 VAL A N 1
ATOM 730 C CA . VAL A 1 96 ? -2.118 -2.753 15.414 1.00 68.00 96 VAL A CA 1
ATOM 731 C C . VAL A 1 96 ? -1.197 -2.039 16.399 1.00 68.00 96 VAL A C 1
ATOM 733 O O . VAL A 1 96 ? -0.691 -2.634 17.350 1.00 68.00 96 VAL A O 1
ATOM 736 N N . ILE A 1 97 ? -0.992 -0.743 16.165 1.00 66.00 97 ILE A N 1
ATOM 737 C CA . ILE A 1 97 ? -0.214 0.140 17.043 1.00 66.00 97 ILE A CA 1
ATOM 738 C C . ILE A 1 97 ? -1.105 1.141 17.796 1.00 66.00 97 ILE A C 1
ATOM 740 O O . ILE A 1 97 ? -2.145 1.538 17.275 1.00 66.00 97 ILE A O 1
ATOM 744 N N . PRO A 1 98 ? -0.704 1.623 18.993 1.00 63.59 98 PRO A N 1
ATOM 745 C CA . PRO A 1 98 ? -1.553 2.472 19.846 1.00 63.59 98 PRO A CA 1
ATOM 746 C C . PRO A 1 98 ? -1.921 3.861 19.295 1.00 63.59 98 PRO A C 1
ATOM 748 O O . PRO A 1 98 ? -2.639 4.606 19.954 1.00 63.59 98 PRO A O 1
ATOM 751 N N . VAL A 1 99 ? -1.383 4.242 18.140 1.00 70.19 99 VAL A N 1
ATOM 752 C CA . VAL A 1 99 ? -1.479 5.597 17.565 1.00 70.19 99 VAL A CA 1
ATOM 753 C C . VAL A 1 99 ? -2.377 5.690 16.342 1.00 70.19 99 VAL A C 1
ATOM 755 O O . VAL A 1 99 ? -2.867 6.773 16.034 1.00 70.19 99 VAL A O 1
ATOM 758 N N . ASN A 1 100 ? -2.630 4.565 15.680 1.00 80.44 100 ASN A N 1
ATOM 759 C CA . ASN A 1 100 ? -3.543 4.487 14.552 1.00 80.44 100 ASN A CA 1
ATOM 760 C C . ASN A 1 100 ? -4.831 3.790 14.990 1.00 80.44 100 ASN A C 1
ATOM 762 O O . ASN A 1 100 ? -4.863 3.060 15.984 1.00 80.44 100 ASN A O 1
ATOM 766 N N . ASN A 1 101 ? -5.913 4.007 14.245 1.00 85.00 101 ASN A N 1
ATOM 767 C CA . ASN A 1 101 ? -7.088 3.163 14.422 1.00 85.00 101 ASN A CA 1
ATOM 768 C C . ASN A 1 101 ? -6.721 1.704 14.085 1.00 85.00 101 ASN A C 1
ATOM 770 O O . ASN A 1 101 ? -5.928 1.482 13.169 1.00 85.00 101 ASN A O 1
ATOM 774 N N . PRO A 1 102 ? -7.306 0.700 14.762 1.00 86.62 102 PRO A N 1
ATOM 775 C CA . PRO A 1 102 ? -7.186 -0.684 14.348 1.00 86.62 102 PRO A CA 1
ATOM 776 C C . PRO A 1 102 ? -7.680 -0.827 12.915 1.00 86.62 102 PRO A C 1
ATOM 778 O O . PRO A 1 102 ? -8.779 -0.368 12.579 1.00 86.62 102 PRO A O 1
ATOM 781 N N . ALA A 1 103 ? -6.874 -1.487 12.096 1.00 86.94 103 ALA A N 1
ATOM 782 C CA . ALA A 1 103 ? -7.193 -1.776 10.714 1.00 86.94 103 ALA A CA 1
ATOM 783 C C . ALA A 1 103 ? -6.951 -3.244 10.387 1.00 86.94 103 ALA A C 1
ATOM 785 O O . ALA A 1 103 ? -6.161 -3.932 11.031 1.00 86.94 103 ALA A O 1
ATOM 786 N N . LEU A 1 104 ? -7.668 -3.709 9.373 1.00 85.06 104 LEU A N 1
ATOM 787 C CA . LEU A 1 104 ? -7.463 -5.002 8.745 1.00 85.06 104 LEU A CA 1
ATOM 788 C C . LEU A 1 104 ? -7.519 -4.825 7.235 1.00 85.06 104 LEU A C 1
ATOM 790 O O . LEU A 1 104 ? -8.157 -3.904 6.718 1.00 85.06 104 LEU A O 1
ATOM 794 N N . ARG A 1 105 ? -6.882 -5.746 6.523 1.00 89.31 105 ARG A N 1
ATOM 795 C CA . ARG A 1 105 ? -6.900 -5.775 5.069 1.00 89.31 105 ARG A CA 1
ATOM 796 C C . ARG A 1 105 ? -7.366 -7.133 4.584 1.00 89.31 105 ARG A C 1
ATOM 798 O O . ARG A 1 105 ? -6.895 -8.160 5.060 1.00 89.31 105 ARG A O 1
ATOM 805 N N . VAL A 1 106 ? -8.293 -7.107 3.637 1.00 87.94 106 VAL A N 1
ATOM 806 C CA . VAL A 1 106 ? -8.757 -8.285 2.910 1.00 87.94 106 VAL A CA 1
ATOM 807 C C . VAL A 1 106 ? -8.113 -8.239 1.534 1.00 87.94 106 VAL A C 1
ATOM 809 O O . VAL A 1 106 ? -8.284 -7.252 0.820 1.00 87.94 106 VAL A O 1
ATOM 812 N N . TYR A 1 107 ? -7.335 -9.268 1.216 1.00 89.75 107 TYR A N 1
ATOM 813 C CA . TYR A 1 107 ? -6.636 -9.411 -0.055 1.00 89.75 107 TYR A CA 1
ATOM 814 C C . TYR A 1 107 ? -7.449 -10.281 -1.005 1.00 89.75 107 TYR A C 1
ATOM 816 O O . TYR A 1 107 ? -7.904 -11.358 -0.616 1.00 89.75 107 TYR A O 1
ATOM 824 N N . ASP A 1 108 ? -7.579 -9.819 -2.243 1.00 89.44 108 ASP A N 1
ATOM 825 C CA . ASP A 1 108 ? -8.198 -10.566 -3.325 1.00 89.44 108 ASP A CA 1
ATOM 826 C C . ASP A 1 108 ? -7.087 -11.198 -4.170 1.00 89.44 108 ASP A C 1
ATOM 828 O O . ASP A 1 108 ? -6.158 -10.512 -4.607 1.00 89.44 108 ASP A O 1
ATOM 832 N N . PHE A 1 109 ? -7.177 -12.510 -4.384 1.00 89.69 109 PHE A N 1
ATOM 833 C CA . PHE A 1 109 ? -6.217 -13.280 -5.172 1.00 89.69 109 PHE A CA 1
ATOM 834 C C . PHE A 1 109 ? -6.885 -13.866 -6.412 1.00 89.69 109 PHE A C 1
ATOM 836 O O . PHE A 1 109 ? -8.054 -14.252 -6.375 1.00 89.69 109 PHE A O 1
ATOM 843 N N . GLU A 1 110 ? -6.122 -13.964 -7.493 1.00 88.94 110 GLU A N 1
ATOM 844 C CA . GLU A 1 110 ? -6.542 -14.648 -8.704 1.00 88.94 110 GLU A CA 1
ATOM 845 C C . GLU A 1 110 ? -6.680 -16.153 -8.441 1.00 88.94 110 GLU A C 1
ATOM 847 O O . GLU A 1 110 ? -5.872 -16.781 -7.749 1.00 88.94 110 GLU A O 1
ATOM 852 N N . THR A 1 111 ? -7.752 -16.725 -8.978 1.00 90.69 111 THR A N 1
ATOM 853 C CA . THR A 1 111 ? -8.125 -18.134 -8.801 1.00 90.69 111 THR A CA 1
ATOM 854 C C . THR A 1 111 ? -8.061 -18.916 -10.109 1.00 90.69 111 THR A C 1
ATOM 856 O O . THR A 1 111 ? -8.159 -20.144 -10.099 1.00 90.69 111 THR A O 1
ATOM 859 N N . ASN A 1 112 ? -7.860 -18.230 -11.236 1.00 91.06 112 ASN A N 1
ATOM 860 C CA . ASN A 1 112 ? -7.566 -18.837 -12.519 1.00 91.06 112 ASN A CA 1
ATOM 861 C C . ASN A 1 112 ? -6.273 -19.668 -12.424 1.00 91.06 112 ASN A C 1
ATOM 863 O O . ASN A 1 112 ? -5.259 -19.140 -11.977 1.00 91.06 112 ASN A O 1
ATOM 867 N N . PRO A 1 113 ? -6.257 -20.928 -12.893 1.00 87.19 113 PRO A N 1
ATOM 868 C CA . PRO A 1 113 ? -5.075 -21.788 -12.824 1.00 87.19 113 PRO A CA 1
ATOM 869 C C . PRO A 1 113 ? -3.793 -21.219 -13.452 1.00 87.19 113 PRO A C 1
ATOM 871 O O . PRO A 1 113 ? -2.707 -21.609 -13.038 1.00 87.19 113 PRO A O 1
ATOM 874 N N . HIS A 1 114 ? -3.891 -20.327 -14.442 1.00 86.38 114 HIS A N 1
ATOM 875 C CA . HIS A 1 114 ? -2.724 -19.730 -15.103 1.00 86.38 114 HIS A CA 1
ATOM 876 C C . HIS A 1 114 ? -2.096 -18.568 -14.324 1.00 86.38 114 HIS A C 1
ATOM 878 O O . HIS A 1 114 ? -0.950 -18.215 -14.583 1.00 86.38 114 HIS A O 1
ATOM 884 N N . GLU A 1 115 ? -2.835 -17.986 -13.382 1.00 82.06 115 GLU A N 1
ATOM 885 C CA . GLU A 1 115 ? -2.445 -16.801 -12.608 1.00 82.06 115 GLU A CA 1
ATOM 886 C C . GLU A 1 115 ? -2.714 -17.018 -11.103 1.00 82.06 115 GLU A C 1
ATOM 888 O O . GLU A 1 115 ? -2.808 -16.078 -10.317 1.00 82.06 115 GLU A O 1
ATOM 893 N N . PHE A 1 116 ? -2.860 -18.279 -10.685 1.00 85.25 116 PHE A N 1
ATOM 894 C CA . PHE A 1 116 ? -3.354 -18.649 -9.364 1.00 85.25 116 PHE A CA 1
ATOM 895 C C . PHE A 1 116 ? -2.474 -18.086 -8.244 1.00 85.25 116 PHE A C 1
ATOM 897 O O . PHE A 1 116 ? -1.252 -18.233 -8.252 1.00 85.25 116 PHE A O 1
ATOM 904 N N . GLY A 1 117 ? -3.106 -17.477 -7.241 1.00 79.25 117 GLY A N 1
ATOM 905 C CA . GLY A 1 117 ? -2.414 -16.923 -6.078 1.00 79.25 117 GLY A CA 1
ATOM 906 C C . GLY A 1 117 ? -1.754 -15.565 -6.327 1.00 79.25 117 GLY A C 1
ATOM 907 O O . GLY A 1 117 ? -1.138 -15.019 -5.411 1.00 79.25 117 GLY A O 1
ATOM 908 N N . MET A 1 118 ? -1.902 -14.980 -7.519 1.00 82.25 118 MET A N 1
ATOM 909 C CA . MET A 1 118 ? -1.478 -13.605 -7.771 1.00 82.25 118 MET A CA 1
ATOM 910 C C . MET A 1 118 ? -2.404 -12.621 -7.059 1.00 82.25 118 MET A C 1
ATOM 912 O O . MET A 1 118 ? -3.624 -12.727 -7.142 1.00 82.25 118 MET A O 1
ATOM 916 N N . LEU A 1 119 ? -1.830 -11.648 -6.350 1.00 84.56 119 LEU A N 1
ATOM 917 C CA . LEU A 1 119 ? -2.606 -10.604 -5.688 1.00 84.56 119 LEU A CA 1
ATOM 918 C C . LEU A 1 119 ? -3.192 -9.636 -6.727 1.00 84.56 119 LEU A C 1
ATOM 920 O O . LEU A 1 119 ? -2.436 -9.039 -7.494 1.00 84.56 119 LEU A O 1
ATOM 924 N N . VAL A 1 120 ? -4.511 -9.435 -6.715 1.00 91.12 120 VAL A N 1
ATOM 925 C CA . VAL A 1 120 ? -5.209 -8.604 -7.714 1.00 91.12 120 VAL A CA 1
ATOM 926 C C . VAL A 1 120 ? -5.767 -7.298 -7.151 1.00 91.12 120 VAL A C 1
ATOM 928 O O . VAL A 1 120 ? -5.746 -6.291 -7.852 1.00 91.12 120 VAL A O 1
ATOM 931 N N . ASP A 1 121 ? -6.209 -7.268 -5.893 1.00 93.94 121 ASP A N 1
ATOM 932 C CA . ASP A 1 121 ? -6.656 -6.047 -5.205 1.00 93.94 121 ASP A CA 1
ATOM 933 C C . ASP A 1 121 ? -6.601 -6.245 -3.680 1.00 93.94 121 ASP A C 1
ATOM 935 O O . ASP A 1 121 ? -6.356 -7.344 -3.174 1.00 93.94 121 ASP A O 1
ATOM 939 N N . TRP A 1 122 ? -6.845 -5.181 -2.919 1.00 92.06 122 TRP A N 1
ATOM 940 C CA . TRP A 1 122 ? -7.193 -5.302 -1.511 1.00 92.06 122 TRP A CA 1
ATOM 941 C C . TRP A 1 122 ? -8.201 -4.251 -1.069 1.00 92.06 122 TRP A C 1
ATOM 943 O O . TRP A 1 122 ? -8.227 -3.114 -1.547 1.00 92.06 122 TRP A O 1
ATOM 953 N N . THR A 1 123 ? -8.995 -4.613 -0.066 1.00 92.94 123 THR A N 1
ATO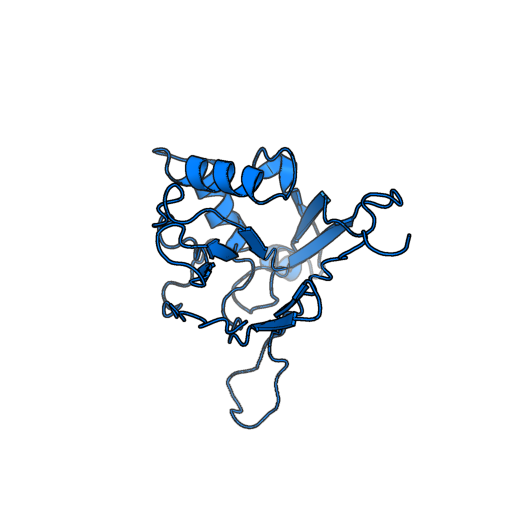M 954 C CA . THR A 1 123 ? -9.861 -3.682 0.655 1.00 92.94 123 THR A CA 1
ATOM 955 C C . THR A 1 123 ? -9.366 -3.516 2.086 1.00 92.94 123 THR A C 1
ATOM 957 O O . THR A 1 123 ? -9.269 -4.485 2.842 1.00 92.94 123 THR A O 1
ATOM 960 N N . GLN A 1 124 ? -9.083 -2.272 2.472 1.00 91.81 124 GLN A N 1
ATOM 961 C CA . GLN A 1 124 ? -8.760 -1.915 3.849 1.00 91.81 124 GLN A CA 1
ATOM 962 C C . GLN A 1 124 ? -10.028 -1.543 4.609 1.00 91.81 124 GLN A C 1
ATOM 964 O O . GLN A 1 124 ? -10.876 -0.795 4.114 1.00 91.81 124 GLN A O 1
ATOM 969 N N . TYR A 1 125 ? -10.135 -2.049 5.829 1.00 88.81 125 TYR A N 1
ATOM 970 C CA . TYR A 1 125 ? -11.155 -1.681 6.794 1.00 88.81 125 TYR A CA 1
ATOM 971 C C . TYR A 1 125 ? -10.486 -1.122 8.039 1.00 88.81 125 TYR A C 1
ATOM 973 O O . TYR A 1 125 ? -9.395 -1.549 8.412 1.00 88.81 125 TYR A O 1
ATOM 981 N N . TYR A 1 126 ? -11.180 -0.221 8.721 1.00 91.00 126 TYR A N 1
ATOM 982 C CA . TYR A 1 126 ? -10.735 0.316 9.998 1.00 91.00 126 TYR A CA 1
ATOM 983 C C . TYR A 1 126 ? -11.891 0.437 10.982 1.00 91.00 126 TYR A C 1
ATOM 985 O O . TYR A 1 126 ? -13.063 0.479 10.594 1.00 91.00 126 TYR A O 1
ATOM 993 N N . ALA A 1 127 ? -11.555 0.510 12.264 1.00 90.25 127 ALA A N 1
ATOM 994 C CA . ALA A 1 127 ? -12.493 0.805 13.333 1.00 90.25 127 ALA A CA 1
ATOM 995 C C . ALA A 1 127 ? -12.117 2.130 14.001 1.00 90.25 127 ALA A C 1
ATOM 997 O O . ALA A 1 127 ? -11.047 2.251 14.587 1.00 90.25 127 ALA A O 1
ATOM 998 N N . ASN A 1 128 ? -13.006 3.126 13.957 1.00 89.75 128 ASN A N 1
ATOM 999 C CA . ASN A 1 128 ? -12.776 4.393 14.655 1.00 89.75 128 ASN A CA 1
ATOM 1000 C C . ASN A 1 128 ? -12.870 4.177 16.175 1.00 89.75 128 ASN A C 1
ATOM 1002 O O . ASN A 1 128 ? -13.972 4.001 16.705 1.00 89.75 128 ASN A O 1
ATOM 1006 N N . LEU A 1 129 ? -11.730 4.206 16.872 1.00 86.44 129 LEU A N 1
ATOM 1007 C CA . LEU A 1 129 ? -11.668 3.930 18.311 1.00 86.44 129 LEU A CA 1
ATOM 1008 C C . LEU A 1 129 ? -12.434 4.952 19.141 1.00 86.44 129 LEU A C 1
ATOM 1010 O O . LEU A 1 129 ? -13.144 4.567 20.064 1.00 86.44 129 LEU A O 1
ATOM 1014 N N . THR A 1 130 ? -12.348 6.237 18.802 1.00 88.31 130 THR A N 1
ATOM 1015 C CA . THR A 1 130 ? -13.088 7.291 19.507 1.00 88.31 130 THR A CA 1
ATOM 1016 C C . THR A 1 130 ? -14.590 7.028 19.439 1.00 88.31 130 THR A C 1
ATOM 1018 O O . THR A 1 130 ? -15.286 7.053 20.454 1.00 88.31 130 THR A O 1
ATOM 1021 N N . ALA A 1 131 ? -15.100 6.703 18.250 1.00 89.44 131 ALA A N 1
ATOM 1022 C CA . ALA A 1 131 ? -16.506 6.372 18.063 1.00 89.44 131 ALA A CA 1
ATOM 1023 C C . ALA A 1 131 ? -16.892 5.060 18.763 1.00 89.44 131 ALA A C 1
ATOM 1025 O O . ALA A 1 131 ? -17.983 4.975 19.329 1.00 89.44 131 ALA A O 1
ATOM 1026 N N . ALA A 1 132 ? -16.015 4.053 18.735 1.00 89.81 132 ALA A N 1
ATOM 1027 C CA . ALA A 1 132 ? -16.247 2.768 19.382 1.00 89.81 132 ALA A CA 1
ATOM 1028 C C . ALA A 1 132 ? -16.315 2.901 20.908 1.00 89.81 132 ALA A C 1
ATOM 1030 O O . ALA A 1 132 ? -17.246 2.376 21.517 1.00 89.81 132 ALA A O 1
ATOM 1031 N N . ASN A 1 133 ? -15.393 3.659 21.506 1.00 90.12 133 ASN A N 1
ATOM 1032 C CA . ASN A 1 133 ? -15.346 3.933 22.941 1.00 90.12 133 ASN A CA 1
ATOM 1033 C C . ASN A 1 133 ? -16.589 4.700 23.400 1.00 90.12 133 ASN A C 1
ATOM 1035 O O . ASN A 1 133 ? -17.222 4.308 24.375 1.00 90.12 133 ASN A O 1
ATOM 1039 N N . ASN A 1 134 ? -17.002 5.725 22.649 1.00 94.38 134 ASN A N 1
ATOM 1040 C CA . ASN A 1 134 ? -18.201 6.503 22.969 1.00 94.38 134 ASN A CA 1
ATOM 1041 C C . ASN A 1 134 ? -19.494 5.671 22.902 1.00 94.38 134 ASN A C 1
ATOM 1043 O O . ASN A 1 134 ? -20.449 5.961 23.614 1.00 94.38 134 ASN A O 1
ATOM 1047 N N . LYS A 1 135 ? -19.545 4.653 22.034 1.00 94.75 135 LYS A N 1
ATOM 1048 C CA . LYS A 1 135 ? -20.726 3.794 21.836 1.00 94.75 135 LYS A CA 1
ATOM 1049 C C . LYS A 1 135 ? -20.669 2.475 22.613 1.00 94.75 135 LYS A C 1
ATOM 1051 O O . LYS A 1 135 ? -21.648 1.734 22.591 1.00 94.75 135 LYS A O 1
ATOM 1056 N N . GLY A 1 136 ? -19.528 2.138 23.219 1.00 93.88 136 GLY A N 1
ATOM 1057 C CA . GLY A 1 136 ? -19.269 0.817 23.801 1.00 93.88 136 GLY A CA 1
ATOM 1058 C C . GLY A 1 136 ? -19.315 -0.335 22.786 1.00 93.88 136 GLY A C 1
ATOM 1059 O O . GLY A 1 136 ? -19.570 -1.476 23.164 1.00 93.88 136 GLY A O 1
ATOM 1060 N N . LYS A 1 137 ? -19.126 -0.057 21.487 1.00 92.94 137 LYS A N 1
ATOM 1061 C CA . LYS A 1 137 ? -19.252 -1.048 20.406 1.00 92.94 137 LYS A CA 1
ATOM 1062 C C . LYS A 1 137 ? -18.323 -0.731 19.241 1.00 92.94 137 LYS A C 1
ATOM 1064 O O . LYS A 1 137 ? -18.407 0.342 18.647 1.00 92.94 137 LYS A O 1
ATOM 1069 N N . VAL A 1 138 ? -17.508 -1.710 18.852 1.00 90.62 138 VAL A N 1
ATOM 1070 C CA . VAL A 1 138 ? -16.652 -1.636 17.661 1.00 90.62 138 VAL A CA 1
ATOM 1071 C C . VAL A 1 138 ? -17.494 -1.827 16.397 1.00 90.62 138 VAL A C 1
ATOM 1073 O O . VAL A 1 138 ? -18.292 -2.760 16.303 1.00 90.62 138 VAL A O 1
ATOM 1076 N N . VAL A 1 139 ? -17.308 -0.941 15.417 1.00 92.25 139 VAL A N 1
ATOM 1077 C CA . VAL A 1 139 ? -17.907 -1.044 14.081 1.00 92.25 139 VAL A CA 1
ATOM 1078 C C . VAL A 1 139 ? -16.792 -0.900 13.051 1.00 92.25 139 VAL A C 1
ATOM 1080 O O . VAL A 1 139 ? -16.125 0.132 13.008 1.00 92.25 139 VAL A O 1
ATOM 1083 N N . TRP A 1 140 ? -16.602 -1.941 12.241 1.00 91.69 140 TRP A N 1
ATOM 1084 C CA . TRP A 1 140 ? -15.674 -1.929 11.114 1.00 91.69 140 TRP A CA 1
ATOM 1085 C C . TRP A 1 140 ? -16.318 -1.250 9.912 1.00 91.69 140 TRP A C 1
ATOM 1087 O O . TRP A 1 140 ? -17.483 -1.492 9.598 1.00 91.69 140 TRP A O 1
ATOM 1097 N N . GLN A 1 141 ? -15.549 -0.414 9.230 1.00 94.31 141 GLN A N 1
ATOM 1098 C CA . GLN A 1 141 ? -15.987 0.313 8.046 1.00 94.31 141 GLN A CA 1
ATOM 1099 C C . GLN A 1 141 ? -14.905 0.255 6.973 1.00 94.31 141 GLN A C 1
ATOM 1101 O O . GLN A 1 141 ? -13.713 0.255 7.284 1.00 94.31 141 GLN A O 1
ATOM 1106 N N . LYS A 1 142 ? -15.329 0.176 5.707 1.00 95.12 142 LYS A N 1
ATOM 1107 C CA . LYS A 1 142 ? -14.415 0.198 4.563 1.00 95.12 142 LYS A CA 1
ATOM 1108 C C . LYS A 1 142 ? -13.704 1.547 4.536 1.00 95.12 142 LYS A C 1
ATOM 1110 O O . LYS A 1 142 ? -14.359 2.585 4.495 1.00 95.12 142 LYS A O 1
ATOM 1115 N N . GLU A 1 143 ? -12.380 1.515 4.555 1.00 94.00 143 GLU A N 1
ATOM 1116 C CA . GLU A 1 143 ? -11.544 2.704 4.446 1.00 94.00 143 GLU A CA 1
ATOM 1117 C C . GLU A 1 143 ? -11.317 3.052 2.973 1.00 94.00 143 GLU A C 1
ATOM 1119 O O . GLU A 1 143 ? -11.675 4.141 2.520 1.00 94.00 143 GLU A O 1
ATOM 1124 N N . TYR A 1 144 ? -10.776 2.100 2.210 1.00 94.69 144 TYR A N 1
ATOM 1125 C CA . TYR A 1 144 ? -10.563 2.220 0.772 1.00 94.69 144 TYR A CA 1
ATOM 1126 C C . TYR A 1 144 ? -10.383 0.843 0.114 1.00 94.69 144 TYR A C 1
ATOM 1128 O O . TYR A 1 144 ? -10.271 -0.184 0.782 1.00 94.69 144 TYR A O 1
ATOM 1136 N N . GLN A 1 145 ? -10.383 0.831 -1.218 1.00 96.06 145 GLN A N 1
ATOM 1137 C CA . GLN A 1 145 ? -10.004 -0.316 -2.047 1.00 96.06 145 GLN A CA 1
ATOM 1138 C C . GLN A 1 145 ? -8.891 0.121 -2.992 1.00 96.06 145 GLN A C 1
ATOM 1140 O O . GLN A 1 145 ? -9.024 1.179 -3.611 1.00 96.06 145 GLN A O 1
ATOM 1145 N N . ALA A 1 146 ? -7.801 -0.637 -3.058 1.00 93.38 146 ALA A N 1
ATOM 1146 C CA . ALA A 1 146 ? -6.515 -0.168 -3.562 1.00 93.38 146 ALA A CA 1
ATOM 1147 C C . ALA A 1 146 ? -6.560 0.271 -5.020 1.00 93.38 146 ALA A C 1
ATOM 1149 O O . ALA A 1 146 ? -6.225 1.423 -5.315 1.00 93.38 146 ALA A O 1
ATOM 1150 N N . LEU A 1 147 ? -7.040 -0.598 -5.917 1.00 95.25 147 LEU A N 1
ATOM 1151 C CA . LEU A 1 147 ? -7.090 -0.279 -7.344 1.00 95.25 147 LEU A CA 1
ATOM 1152 C C . LEU A 1 147 ? -7.914 0.980 -7.604 1.00 95.25 147 LEU A C 1
ATOM 1154 O O . LEU A 1 147 ? -7.469 1.904 -8.284 1.00 95.25 147 LEU A O 1
ATOM 1158 N N . LYS A 1 148 ? -9.097 1.060 -6.986 1.00 96.06 148 LYS A N 1
ATOM 1159 C CA . LYS A 1 148 ? -9.992 2.212 -7.127 1.00 96.06 148 LYS A CA 1
ATOM 1160 C C . LYS A 1 148 ? -9.387 3.487 -6.539 1.00 96.06 148 LYS A C 1
ATOM 1162 O O . LYS A 1 148 ? -9.495 4.545 -7.151 1.00 96.06 148 LYS A O 1
ATOM 1167 N N . GLN A 1 149 ? -8.789 3.400 -5.355 1.00 95.38 149 GLN A N 1
ATOM 1168 C CA . GLN A 1 149 ? -8.286 4.557 -4.616 1.00 95.38 149 GLN A CA 1
ATOM 1169 C C . GLN A 1 149 ? -7.065 5.191 -5.283 1.00 95.38 149 GLN A C 1
ATOM 1171 O O . GLN A 1 149 ? -6.927 6.414 -5.272 1.00 95.38 149 GLN A O 1
ATOM 1176 N N . TYR A 1 150 ? -6.196 4.364 -5.859 1.00 94.19 150 TYR A N 1
ATOM 1177 C CA . TYR A 1 150 ? -4.955 4.801 -6.495 1.00 94.19 150 TYR A CA 1
ATOM 1178 C C . TYR A 1 150 ? -5.037 4.842 -8.026 1.00 94.19 150 TYR A C 1
ATOM 1180 O O . TYR A 1 150 ? -4.052 5.181 -8.677 1.00 94.19 150 TYR A O 1
ATOM 1188 N N . GLY A 1 151 ? -6.201 4.533 -8.610 1.00 94.44 151 GLY A N 1
ATOM 1189 C CA . GLY A 1 151 ? -6.399 4.519 -10.062 1.00 94.44 151 GLY A CA 1
ATOM 1190 C C . GLY A 1 151 ? -5.530 3.482 -10.780 1.00 94.44 151 GLY A C 1
ATOM 1191 O O . GLY A 1 151 ? -5.112 3.711 -11.916 1.00 94.44 151 GLY A O 1
ATOM 1192 N N . LEU A 1 152 ? -5.219 2.369 -10.112 1.00 94.25 152 LEU A N 1
ATOM 1193 C CA . LEU A 1 152 ? -4.366 1.309 -10.645 1.00 94.25 152 LEU A CA 1
ATOM 1194 C C . LEU A 1 152 ? -5.185 0.351 -11.511 1.00 94.25 152 LEU A C 1
ATOM 1196 O O . LEU A 1 152 ? -6.358 0.095 -11.241 1.00 94.25 152 LEU A O 1
ATOM 1200 N N . LYS A 1 153 ? -4.550 -0.199 -12.551 1.00 92.50 153 LYS A N 1
ATOM 1201 C CA . LYS A 1 153 ? -5.146 -1.249 -13.395 1.00 92.50 153 LYS A CA 1
ATOM 1202 C C . LYS A 1 153 ? -4.858 -2.659 -12.878 1.00 92.50 153 LYS A C 1
ATOM 1204 O O . LYS A 1 153 ? -5.556 -3.589 -13.256 1.00 92.50 153 LYS A O 1
ATOM 1209 N N . GLY A 1 154 ? -3.841 -2.788 -12.036 1.00 91.50 154 GLY A N 1
ATOM 1210 C CA . GLY A 1 154 ? -3.395 -4.015 -11.396 1.00 91.50 154 GLY A CA 1
ATOM 1211 C C . GLY A 1 154 ? -2.347 -3.687 -10.337 1.00 91.50 154 GLY A C 1
ATOM 1212 O O . GLY A 1 154 ? -2.036 -2.518 -10.097 1.00 91.50 154 GLY A O 1
ATOM 1213 N N . LEU A 1 155 ? -1.803 -4.720 -9.701 1.00 90.50 155 LEU A N 1
ATOM 1214 C CA . LEU A 1 155 ? -0.799 -4.595 -8.640 1.00 90.50 155 LEU A CA 1
ATOM 1215 C C . LEU A 1 155 ? 0.588 -5.046 -9.113 1.00 90.50 155 LEU A C 1
ATOM 1217 O O . LEU A 1 155 ? 1.376 -5.612 -8.358 1.00 90.50 155 LEU A O 1
ATOM 1221 N N . PHE A 1 156 ? 0.900 -4.781 -10.380 1.00 89.81 156 PHE A N 1
ATOM 1222 C CA . PHE A 1 156 ? 2.188 -5.114 -10.971 1.00 89.81 156 PHE A CA 1
ATOM 1223 C C . PHE A 1 156 ? 3.195 -3.963 -10.832 1.00 89.81 156 PHE A C 1
ATOM 1225 O O . PHE A 1 156 ? 2.793 -2.799 -10.742 1.00 89.81 156 PHE A O 1
ATOM 1232 N N . PRO A 1 157 ? 4.514 -4.228 -10.904 1.00 89.44 157 PRO A N 1
ATOM 1233 C CA . PRO A 1 157 ? 5.543 -3.189 -10.798 1.00 89.44 157 PRO A CA 1
ATOM 1234 C C . PRO A 1 157 ? 5.334 -1.976 -11.721 1.00 89.44 157 PRO A C 1
ATOM 1236 O O . PRO A 1 157 ? 5.573 -0.836 -11.313 1.00 89.44 157 PRO A O 1
ATOM 1239 N N . GLN A 1 158 ? 4.834 -2.180 -12.945 1.00 91.44 158 GLN A N 1
ATOM 1240 C CA . GLN A 1 158 ? 4.516 -1.086 -13.870 1.00 91.44 158 GLN A CA 1
ATOM 1241 C C . GLN A 1 158 ? 3.361 -0.188 -13.401 1.00 91.44 158 GLN A C 1
ATOM 1243 O O . GLN A 1 158 ? 3.374 1.013 -13.683 1.00 91.44 158 GLN A O 1
ATOM 1248 N N . ASP A 1 159 ? 2.372 -0.732 -12.691 1.00 94.00 159 ASP A N 1
ATOM 1249 C CA . ASP A 1 159 ? 1.254 0.046 -12.156 1.00 94.00 159 ASP A CA 1
ATOM 1250 C C . ASP A 1 159 ? 1.739 0.923 -11.000 1.00 94.00 159 ASP A C 1
ATOM 1252 O O . ASP A 1 159 ? 1.465 2.124 -10.972 1.00 94.00 159 ASP A O 1
ATOM 1256 N N . TYR A 1 160 ? 2.583 0.372 -10.124 1.00 93.81 160 TYR A N 1
ATOM 1257 C CA . TYR A 1 160 ? 3.236 1.142 -9.063 1.00 93.81 160 TYR A CA 1
ATOM 1258 C C . TYR A 1 160 ? 4.232 2.172 -9.590 1.00 93.81 160 TYR A C 1
ATOM 1260 O O . TYR A 1 160 ? 4.349 3.251 -9.019 1.00 93.81 160 TYR A O 1
ATOM 1268 N N . THR A 1 161 ? 4.907 1.898 -10.706 1.00 94.25 161 THR A N 1
ATOM 1269 C CA . THR A 1 161 ? 5.777 2.888 -11.362 1.00 94.25 161 THR A CA 1
ATOM 1270 C C . THR A 1 161 ? 4.968 4.125 -11.756 1.00 94.25 161 THR A C 1
ATOM 1272 O O . THR A 1 161 ? 5.375 5.247 -11.458 1.00 94.25 161 THR A O 1
ATOM 1275 N N . LYS A 1 162 ? 3.776 3.936 -12.341 1.00 94.44 162 LYS A N 1
ATOM 1276 C CA . LYS A 1 162 ? 2.860 5.041 -12.668 1.00 94.44 162 LYS A CA 1
ATOM 1277 C C . LYS A 1 162 ? 2.318 5.727 -11.418 1.00 94.44 162 LYS A C 1
ATOM 1279 O O . LYS A 1 162 ? 2.208 6.950 -11.405 1.00 94.44 162 LYS A O 1
ATOM 1284 N N . LEU A 1 163 ? 2.009 4.965 -10.367 1.00 95.25 163 LEU A N 1
ATOM 1285 C CA . LEU A 1 163 ? 1.568 5.520 -9.087 1.00 95.25 163 LEU A CA 1
ATOM 1286 C C . LEU A 1 163 ? 2.618 6.459 -8.487 1.00 95.25 163 LEU A C 1
ATOM 1288 O O . LEU A 1 163 ? 2.302 7.598 -8.153 1.00 95.25 163 LEU A O 1
ATOM 1292 N N . VAL A 1 164 ? 3.870 6.001 -8.402 1.00 94.69 164 VAL A N 1
ATOM 1293 C CA . VAL A 1 164 ? 4.987 6.778 -7.853 1.00 94.69 164 VAL A CA 1
ATOM 1294 C C . VAL A 1 164 ? 5.256 8.013 -8.709 1.00 94.69 164 VAL A C 1
ATOM 1296 O O . VAL A 1 164 ? 5.427 9.096 -8.160 1.00 94.69 164 VAL A O 1
ATOM 1299 N N . GLN A 1 165 ? 5.206 7.904 -10.040 1.00 94.38 165 GLN A N 1
ATOM 1300 C CA . GLN A 1 165 ? 5.264 9.077 -10.922 1.00 94.38 165 GLN A CA 1
ATOM 1301 C C . GLN A 1 165 ? 4.123 10.064 -10.634 1.00 94.38 165 GLN A C 1
ATOM 1303 O O . GLN A 1 165 ? 4.351 11.270 -10.575 1.00 94.38 165 GLN A O 1
ATOM 1308 N N . GLY A 1 166 ? 2.910 9.562 -10.391 1.00 94.56 166 GLY A N 1
ATOM 1309 C CA . GLY A 1 166 ? 1.754 10.366 -9.999 1.00 94.56 166 GLY A CA 1
ATOM 1310 C C . GLY A 1 166 ? 1.917 11.065 -8.647 1.00 94.56 166 GLY A C 1
ATOM 1311 O O . GLY A 1 166 ? 1.366 12.150 -8.464 1.00 94.56 166 GLY A O 1
ATOM 1312 N N . PHE A 1 167 ? 2.693 10.507 -7.713 1.00 95.12 167 PHE A N 1
ATOM 1313 C CA . PHE A 1 167 ? 3.018 11.178 -6.449 1.00 95.12 167 PHE A CA 1
ATOM 1314 C C . PHE A 1 167 ? 3.878 12.427 -6.657 1.00 95.12 167 PHE A C 1
ATOM 1316 O O . PHE A 1 167 ? 3.709 13.402 -5.934 1.00 95.12 167 PHE A O 1
ATOM 1323 N N . LEU A 1 168 ? 4.756 12.422 -7.663 1.00 92.62 168 LEU A N 1
ATOM 1324 C CA . LEU A 1 168 ? 5.689 13.519 -7.948 1.00 92.62 168 LEU A CA 1
ATOM 1325 C C . LEU A 1 168 ? 5.036 14.732 -8.628 1.00 92.62 168 LEU A C 1
ATOM 1327 O O . LEU A 1 168 ? 5.669 15.778 -8.764 1.00 92.62 168 LEU A O 1
ATOM 1331 N N . VAL A 1 169 ? 3.782 14.609 -9.066 1.00 93.56 169 VAL A N 1
ATOM 1332 C CA . VAL A 1 169 ? 3.040 15.712 -9.686 1.00 93.56 169 VAL A CA 1
ATOM 1333 C C . VAL A 1 169 ? 2.692 16.771 -8.624 1.00 93.56 169 VAL A C 1
ATOM 1335 O O . VAL A 1 169 ? 2.252 16.413 -7.527 1.00 93.56 169 VAL A O 1
ATOM 1338 N N . PRO A 1 170 ? 2.829 18.080 -8.920 1.00 93.12 170 PRO A N 1
ATOM 1339 C CA . PRO A 1 170 ? 2.401 19.136 -8.004 1.00 93.12 170 PRO A CA 1
ATOM 1340 C C . PRO A 1 170 ? 0.942 18.961 -7.561 1.00 93.12 170 PRO A C 1
ATOM 1342 O O . PRO A 1 170 ? 0.062 18.733 -8.389 1.00 93.12 170 PRO A O 1
ATOM 1345 N N . ASN A 1 171 ? 0.682 19.098 -6.256 1.00 92.50 171 ASN A N 1
ATOM 1346 C CA . ASN A 1 171 ? -0.645 18.909 -5.648 1.00 92.50 171 ASN A CA 1
ATOM 1347 C C . ASN A 1 171 ? -1.261 17.518 -5.904 1.00 92.50 171 ASN A C 1
ATOM 1349 O O . ASN A 1 171 ? -2.476 17.390 -6.065 1.00 92.50 171 ASN A O 1
ATOM 1353 N N . SER A 1 172 ? -0.426 16.475 -5.941 1.00 95.19 172 SER A N 1
ATOM 1354 C CA . SER A 1 172 ? -0.866 15.098 -6.153 1.00 95.19 172 SER A CA 1
ATOM 1355 C C . SER A 1 172 ? -1.916 14.652 -5.127 1.00 95.19 172 SER A C 1
ATOM 1357 O O . SER A 1 172 ? -1.650 14.503 -3.931 1.00 95.19 172 SER A O 1
ATOM 1359 N N . THR A 1 173 ? -3.127 14.384 -5.616 1.00 93.69 173 THR A N 1
ATOM 1360 C CA . THR A 1 173 ? -4.223 13.842 -4.805 1.00 93.69 173 THR A CA 1
ATOM 1361 C C . THR A 1 173 ? -3.970 12.392 -4.403 1.00 93.69 173 THR A C 1
ATOM 1363 O O . THR A 1 173 ? -4.391 11.979 -3.324 1.00 93.69 173 THR A O 1
ATOM 1366 N N . THR A 1 174 ? -3.251 11.622 -5.225 1.00 93.12 174 THR A N 1
ATOM 1367 C CA . THR A 1 174 ? -2.865 10.242 -4.906 1.00 93.12 174 THR A CA 1
ATOM 1368 C C . THR A 1 174 ? -1.798 10.202 -3.819 1.00 93.12 174 THR A C 1
ATOM 1370 O O . THR A 1 174 ? -1.878 9.340 -2.946 1.00 93.12 174 THR A O 1
ATOM 1373 N N . TRP A 1 175 ? -0.864 11.161 -3.797 1.00 93.88 175 TRP A N 1
ATOM 1374 C CA . TRP A 1 175 ? 0.079 11.312 -2.685 1.00 93.88 175 TRP A CA 1
ATOM 1375 C C . TRP A 1 175 ? -0.638 11.689 -1.388 1.00 93.88 175 TRP A C 1
ATOM 1377 O O . TRP A 1 175 ? -0.446 11.039 -0.363 1.00 93.88 175 TRP A O 1
ATOM 1387 N N . ALA A 1 176 ? -1.529 12.682 -1.433 1.00 92.62 176 ALA A N 1
ATOM 1388 C CA . ALA A 1 176 ? -2.318 13.068 -0.264 1.00 92.62 176 ALA A CA 1
ATOM 1389 C C . ALA A 1 176 ? -3.171 11.900 0.270 1.00 92.62 176 ALA A C 1
ATOM 1391 O O . ALA A 1 176 ? -3.267 11.697 1.480 1.00 92.62 176 ALA A O 1
ATOM 1392 N N . ALA A 1 177 ? -3.756 11.098 -0.627 1.00 92.25 177 ALA A N 1
ATOM 1393 C CA . ALA A 1 177 ? -4.473 9.882 -0.262 1.00 92.25 177 ALA A CA 1
ATOM 1394 C C . ALA A 1 177 ? -3.544 8.847 0.387 1.00 92.25 177 ALA A C 1
ATOM 1396 O O . ALA A 1 177 ? -3.888 8.304 1.431 1.00 92.25 177 ALA A O 1
ATOM 1397 N N . TYR A 1 178 ? -2.363 8.601 -0.189 1.00 92.12 178 TYR A N 1
ATOM 1398 C CA . TYR A 1 178 ? -1.362 7.707 0.391 1.00 92.12 178 TYR A CA 1
ATOM 1399 C C . TYR A 1 178 ? -1.015 8.109 1.829 1.00 92.12 178 TYR A C 1
ATOM 1401 O O . TYR A 1 178 ? -1.213 7.318 2.748 1.00 92.12 178 TYR A O 1
ATOM 1409 N N . VAL A 1 179 ? -0.619 9.367 2.036 1.00 89.31 179 VAL A N 1
ATOM 1410 C CA . VAL A 1 179 ? -0.272 9.914 3.357 1.00 89.31 179 VAL A CA 1
ATOM 1411 C C . VAL A 1 179 ? -1.428 9.791 4.352 1.00 89.31 179 VAL A C 1
ATOM 1413 O O . VAL A 1 179 ? -1.221 9.466 5.518 1.00 89.31 179 VAL A O 1
ATOM 1416 N N . LYS A 1 180 ? -2.667 10.010 3.907 1.00 88.81 180 LYS A N 1
ATOM 1417 C CA . LYS A 1 180 ? -3.845 9.824 4.757 1.00 88.81 180 LYS A CA 1
ATOM 1418 C C . LYS A 1 180 ? -3.987 8.368 5.213 1.00 88.81 180 LYS A C 1
ATOM 1420 O O . LYS A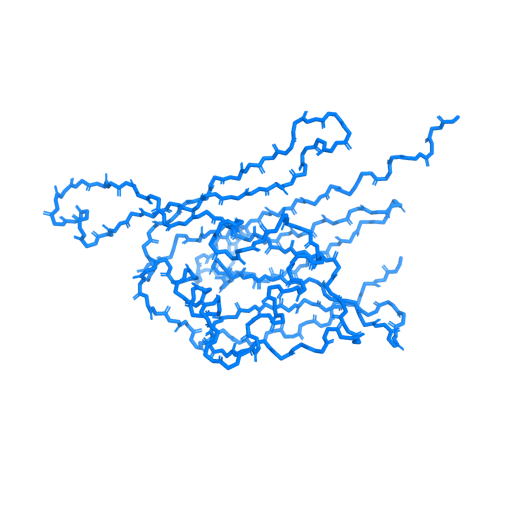 1 180 ? -4.213 8.130 6.400 1.00 88.81 180 LYS A O 1
ATOM 1425 N N . TYR A 1 181 ? -3.888 7.411 4.293 1.00 89.94 181 TYR A N 1
ATOM 1426 C CA . TYR A 1 181 ? -4.223 6.014 4.575 1.00 89.94 181 TYR A CA 1
ATOM 1427 C C . TYR A 1 181 ? -3.151 5.262 5.363 1.00 89.94 181 TYR A C 1
ATOM 1429 O O . TYR A 1 181 ? -3.525 4.454 6.205 1.00 89.94 181 TYR A O 1
ATOM 1437 N N . ILE A 1 182 ? -1.865 5.611 5.234 1.00 85.69 182 ILE A N 1
ATOM 1438 C CA . ILE A 1 182 ? -0.815 5.021 6.091 1.00 85.69 182 ILE A CA 1
ATOM 1439 C C . ILE A 1 182 ? -1.008 5.332 7.588 1.00 85.69 182 ILE A C 1
ATOM 1441 O O . ILE A 1 182 ? -0.462 4.659 8.456 1.00 85.69 182 ILE A O 1
ATOM 1445 N N . THR A 1 183 ? -1.797 6.362 7.913 1.00 83.00 183 THR A N 1
ATOM 1446 C CA . THR A 1 183 ? -2.124 6.733 9.301 1.00 83.00 183 THR A CA 1
ATOM 1447 C C . THR A 1 183 ? -3.445 6.127 9.788 1.00 83.00 183 THR A C 1
ATOM 1449 O O . THR A 1 183 ? -3.873 6.389 10.910 1.00 83.00 183 THR A O 1
ATOM 1452 N N . VAL A 1 184 ? -4.143 5.344 8.956 1.00 83.12 184 VAL A N 1
ATOM 1453 C CA . VAL A 1 184 ? -5.473 4.776 9.254 1.00 83.12 184 VAL A CA 1
ATOM 1454 C C . VAL A 1 184 ? -6.448 5.840 9.799 1.00 83.12 184 VAL A C 1
ATOM 1456 O O . VAL A 1 184 ? -7.143 5.679 10.814 1.00 83.12 184 VAL A O 1
ATOM 1459 N N . GLY A 1 185 ? -6.412 7.020 9.179 1.00 71.62 185 GLY A N 1
ATOM 1460 C CA . GLY A 1 185 ? -7.233 8.167 9.555 1.00 71.62 185 GLY A CA 1
ATOM 1461 C C . GLY A 1 185 ? -6.886 8.837 10.892 1.00 71.62 185 GLY A C 1
ATOM 1462 O O . GLY A 1 185 ? -7.668 9.681 11.328 1.00 71.62 185 GLY A O 1
ATOM 1463 N N . SER A 1 186 ? -5.763 8.502 11.544 1.00 69.69 186 SER A N 1
ATOM 1464 C CA . SER A 1 186 ? -5.266 9.232 12.725 1.00 69.69 186 SER A CA 1
ATOM 1465 C C . SER A 1 186 ? -4.661 10.589 12.353 1.00 69.69 186 SER A C 1
ATOM 1467 O O . SER A 1 186 ? -4.704 11.523 13.151 1.00 69.69 186 SER A O 1
ATOM 1469 N N . GLY A 1 187 ? -4.124 10.712 11.132 1.00 64.69 187 GLY A N 1
ATOM 1470 C CA . GLY A 1 187 ? -3.444 11.912 10.645 1.00 64.69 187 GLY A CA 1
ATOM 1471 C C . GLY A 1 187 ? -2.043 12.125 11.226 1.00 64.69 187 GLY A C 1
ATOM 1472 O O . GLY A 1 187 ? -1.433 13.152 10.941 1.00 64.69 187 GLY A O 1
ATOM 1473 N N . VAL A 1 188 ? -1.523 11.187 12.026 1.00 63.81 188 VAL A N 1
ATOM 1474 C CA . VAL A 1 188 ? -0.201 11.293 12.658 1.00 63.81 188 VAL A CA 1
ATOM 1475 C C . VAL A 1 188 ? 0.834 10.524 11.839 1.00 63.81 188 VAL A C 1
ATOM 1477 O O . VAL A 1 188 ? 0.817 9.295 11.803 1.00 63.81 188 VAL A O 1
ATOM 1480 N N . ILE A 1 189 ? 1.756 11.251 11.206 1.00 62.44 189 ILE A N 1
ATOM 1481 C CA . ILE A 1 189 ? 2.929 10.679 10.533 1.00 62.44 189 ILE A CA 1
ATOM 1482 C C . ILE A 1 189 ? 4.070 10.587 11.550 1.00 62.44 189 ILE A C 1
ATOM 1484 O O . ILE A 1 189 ? 4.354 11.547 12.266 1.00 62.44 189 ILE A O 1
ATOM 1488 N N . TRP A 1 190 ? 4.729 9.432 11.635 1.00 57.81 190 TRP A N 1
ATOM 1489 C CA . TRP A 1 190 ? 5.885 9.259 12.512 1.00 57.81 190 TRP A CA 1
ATOM 1490 C C . TRP A 1 190 ? 7.172 9.724 11.826 1.00 57.81 190 TRP A C 1
ATOM 1492 O O . TRP A 1 190 ? 7.780 8.981 11.061 1.00 57.81 190 TRP A O 1
ATOM 1502 N N . ASP A 1 191 ? 7.641 10.922 12.174 1.00 51.12 191 ASP A N 1
ATOM 1503 C CA . ASP A 1 191 ? 8.883 11.499 11.627 1.00 51.12 191 ASP A CA 1
ATOM 1504 C C . ASP A 1 191 ? 10.177 10.850 12.168 1.00 51.12 191 ASP A C 1
ATOM 1506 O O . ASP A 1 191 ? 11.276 11.158 11.713 1.00 51.12 191 ASP A O 1
ATOM 1510 N N . ASN A 1 192 ? 10.075 9.910 13.117 1.00 41.03 192 ASN A N 1
ATOM 1511 C CA . ASN A 1 192 ? 11.226 9.259 13.760 1.00 41.03 192 ASN A CA 1
ATOM 1512 C C . ASN A 1 192 ?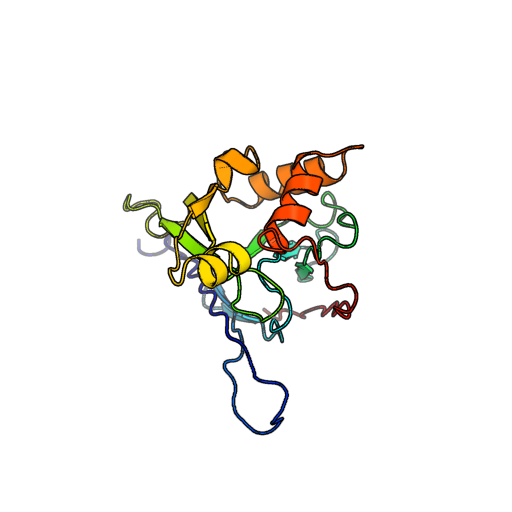 11.633 7.911 13.136 1.00 41.03 192 ASN A C 1
ATOM 1514 O O . ASN A 1 192 ? 12.429 7.173 13.728 1.00 41.03 192 ASN A O 1
ATOM 1518 N N . VAL A 1 193 ? 11.125 7.567 11.948 1.00 44.38 193 VAL A N 1
ATOM 1519 C CA . VAL A 1 193 ? 11.613 6.391 11.217 1.00 44.38 193 VAL A CA 1
ATOM 1520 C C . VAL A 1 193 ? 13.011 6.708 10.693 1.00 44.38 193 VAL A C 1
ATOM 1522 O O . VAL A 1 193 ? 13.182 7.376 9.678 1.00 44.38 193 VAL A O 1
ATOM 1525 N N . LYS A 1 194 ? 14.042 6.239 11.405 1.00 33.09 194 LYS A N 1
ATOM 1526 C CA . LYS A 1 194 ? 15.419 6.299 10.908 1.00 33.09 194 LYS A CA 1
ATOM 1527 C C . LYS A 1 194 ? 15.468 5.573 9.566 1.00 33.09 194 LYS A C 1
ATOM 1529 O O . LYS A 1 194 ? 15.246 4.365 9.519 1.00 33.09 194 LYS A O 1
ATOM 1534 N N . HIS A 1 195 ? 15.760 6.316 8.500 1.00 35.56 195 HIS A N 1
ATOM 1535 C CA . HIS A 1 195 ? 16.023 5.775 7.173 1.00 35.56 195 HIS A CA 1
ATOM 1536 C C . HIS A 1 195 ? 17.132 4.727 7.271 1.00 35.56 195 HIS A C 1
ATOM 1538 O O . HIS A 1 195 ? 18.311 5.060 7.381 1.00 35.56 195 HIS A O 1
ATOM 1544 N N . LEU A 1 196 ? 16.760 3.452 7.256 1.00 30.67 196 LEU A N 1
ATOM 1545 C CA . LEU A 1 196 ? 17.720 2.376 7.117 1.00 30.67 196 LEU A CA 1
ATOM 1546 C C . LEU A 1 196 ? 17.825 2.067 5.623 1.00 30.67 196 LEU A C 1
ATOM 1548 O O . LEU A 1 196 ? 17.144 1.192 5.100 1.00 30.67 196 LEU A O 1
ATOM 1552 N N . LEU A 1 197 ? 18.653 2.840 4.918 1.00 28.75 197 LEU A N 1
ATOM 1553 C CA . LEU A 1 197 ? 19.119 2.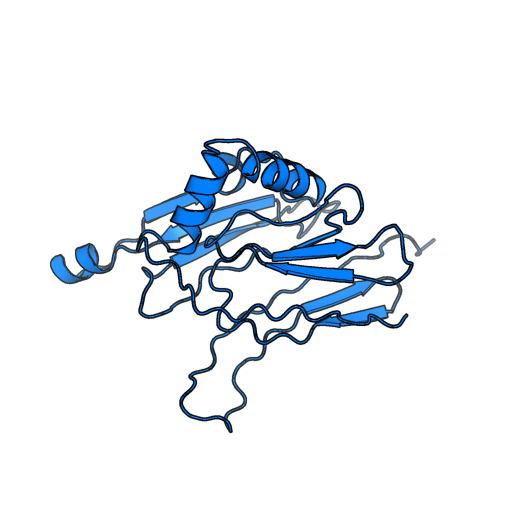463 3.587 1.00 28.75 197 LEU A CA 1
ATOM 1554 C C . LEU A 1 197 ? 20.082 1.284 3.763 1.00 28.75 197 LEU A C 1
ATOM 1556 O O . LEU A 1 197 ? 21.285 1.474 3.928 1.00 28.75 197 LEU A O 1
ATOM 1560 N N . LEU A 1 198 ? 19.555 0.061 3.791 1.00 31.00 198 LEU A N 1
ATOM 1561 C CA . LEU A 1 198 ? 20.380 -1.136 3.673 1.00 31.00 198 LEU A CA 1
ATOM 1562 C C . LEU A 1 198 ? 20.498 -1.500 2.197 1.00 31.00 198 LEU A C 1
ATOM 1564 O O . LEU A 1 198 ? 19.547 -1.974 1.575 1.00 31.00 198 LEU A O 1
ATOM 1568 N N . SER A 1 199 ? 21.692 -1.309 1.643 1.00 30.33 199 SER A N 1
ATOM 1569 C CA . SER A 1 199 ? 22.118 -2.019 0.444 1.00 30.33 199 SER A CA 1
ATOM 1570 C C . SER A 1 199 ? 22.252 -3.500 0.799 1.00 30.33 199 SER A C 1
ATOM 1572 O O . SER A 1 199 ? 23.244 -3.947 1.375 1.00 30.33 199 SER A O 1
ATOM 1574 N N . VAL A 1 200 ? 21.215 -4.281 0.502 1.00 35.41 200 VAL A N 1
ATOM 1575 C CA . VAL A 1 200 ? 21.308 -5.737 0.600 1.00 35.41 200 VAL A CA 1
ATOM 1576 C C . VAL A 1 200 ? 22.122 -6.206 -0.600 1.00 35.41 200 VAL A C 1
ATOM 1578 O O . VAL A 1 200 ? 21.666 -6.148 -1.738 1.00 35.41 200 VAL A O 1
ATOM 1581 N N . ASN A 1 201 ? 23.355 -6.636 -0.341 1.00 28.77 201 ASN A N 1
ATOM 1582 C CA . ASN A 1 201 ? 24.217 -7.231 -1.352 1.00 28.77 201 ASN A CA 1
ATOM 1583 C C . ASN A 1 201 ? 23.711 -8.654 -1.618 1.00 28.77 201 ASN A C 1
ATOM 1585 O O . ASN A 1 201 ? 24.038 -9.593 -0.888 1.00 28.77 201 ASN A O 1
ATOM 1589 N N . ILE A 1 202 ? 22.846 -8.791 -2.619 1.00 35.78 202 ILE A N 1
ATOM 1590 C CA . ILE A 1 202 ? 22.291 -10.078 -3.021 1.00 35.78 202 ILE A CA 1
ATOM 1591 C C . ILE A 1 202 ? 23.374 -10.811 -3.813 1.00 35.78 202 ILE A C 1
ATOM 1593 O O . ILE A 1 202 ? 23.670 -10.445 -4.950 1.00 35.78 202 ILE A O 1
ATOM 1597 N N . ARG A 1 203 ? 24.008 -11.816 -3.202 1.00 28.78 203 ARG A N 1
ATOM 1598 C CA . ARG A 1 203 ? 24.950 -12.679 -3.925 1.00 28.78 203 ARG A CA 1
ATOM 1599 C C . ARG A 1 203 ? 24.172 -13.738 -4.725 1.00 28.78 203 ARG A C 1
ATOM 1601 O O . ARG A 1 203 ? 23.146 -14.196 -4.219 1.00 28.78 203 ARG A O 1
ATOM 1608 N N . PRO A 1 204 ? 24.618 -14.051 -5.956 1.00 35.59 204 PRO A N 1
ATOM 1609 C CA . PRO A 1 204 ? 24.037 -15.107 -6.780 1.00 35.59 204 PRO A CA 1
ATOM 1610 C C . PRO A 1 204 ? 24.198 -16.490 -6.154 1.00 35.59 204 PRO A C 1
ATOM 1612 O O . PRO A 1 204 ? 25.130 -16.666 -5.332 1.00 35.59 204 PRO A O 1
#

InterPro domains:
  IPR045473 Sphingomyelin phosphodiesterase, C-terminal domain [PF19272] (85-185)

Sequence (204 aa):
MLGEFADVIQGHFTGHTNGKNSNQPGFRDFLASAKNDNLHLFHHSLSLLDDMLSFIVRNQTSTGNYSLITLTGSSLPHIDLSTNPIVTVLNNAPSVIPVNNPALRVYDFETNPHEFGMLVDWTQYYANLTAANNKGKVVWQKEYQALKQYGLKGLFPQDYTKLVQGFLVPNSTTWAAYVKYITVGSGVIWDNVKHLLLSVNIRP

Foldseek 3Di:
DPPPDQDFDWDWDDFADDPPDPPDPGDWIWTWTDGPNDTDIDGDPCNPLFQWKKFWWDFPVDPQWIWIDTDLLPDQDPDPCVRTATQDIDRDFGDDDPQAFDKGKDWDADCPPVRGRHTWKMWMKGWDVVVCVVVVHTDIDTPDIPCVLQVFPGRGSVSVVVSSVLSPDPPRPSSVSSSCVSRNNSSDRDPPPPPPGDRPRGDD

Organism: NCBI:txid994334

Radius of gyration: 18.2 Å; chains: 1; bounding box: 46×50×48 Å